Protein AF-A0A5E7QGA2-F1 (afdb_monomer)

Organism: Pseudomonas fluorescens (NCBI:txid294)

Foldseek 3Di:
DDDPDDDDDDDDDPDQDDLVLQDAPVCVVVLVVLLVCLQCLLVDDDCADPPPRHSQKDWDPDDDPPADGTWIAHPPVRDIDGSCVVALCPPQPPSNCLSSLSSCVSLQPQLVVSQVRSPHHSVSSVSSVVRSLVCCVVPPVVCSVVSVCLLLPVDLDTHPVLVVLLVVLLVVLVCQQPPAFDQDPPPRDSQKGFDDDPASGTKIAHPDPVGRDIGGPCPPALCPPPPDSVCLSVLLVCLLQLHALLVSCQRRLADSVSSNSSSVSSLRRSVVVVSPSSNSSSVNSNSSVVVVVVVCVVVVNPPPDRDHRPDDPPPSCDDD

Sequence (320 aa):
MMPTRSIPPLSGQDELPDYYVCLPVNLRPVADMFIRHLHELPYQQYRCCPHCDSSNVYFSKGVQPGFRLPTYRCSSCRKGYNSLTGTPFARLEHMHLWSTFAVYLLAGWPGPTAAPLIGISCNAFYRWVRAAREVMAQEFPELHQWWSARQDRQNLQPAEQIENQRQAVIGWLKNMLTIQTATCPNCGSTNTRLVEKSRPRPTFQCWRRQCPSTFSLLAGTALAHLGHPELWVEFLQGVLDGLGGYDLKRRSGLCLRTSIQWRRRFLSLIKEQGYVELLQWIKWIRSRRHKEAGQLSREGLLLDMAKRSVYPSSSWTAEL

pLDDT: mean 82.53, std 17.44, range [25.53, 97.5]

Nearest PDB structures (foldseek):
  8qv2-assembly1_E  TM=1.306E-01  e=4.091E+00  Saccharomyces cerevisiae
  7rqv-assembly1_A  TM=1.805E-01  e=7.929E+00  Rattus norvegicus

Solvent-accessible surface area (backbone atoms only — not comparable to full-atom values): 18893 Å² total; per-residue (Å²): 138,81,81,86,73,73,81,77,85,81,84,88,72,78,84,75,66,73,32,59,70,71,43,41,78,86,46,46,66,57,50,51,50,50,30,48,47,44,56,44,41,73,70,51,81,78,74,47,34,98,86,75,66,44,61,57,61,47,76,56,88,83,68,59,90,91,82,56,73,72,38,36,31,26,73,85,80,65,52,71,44,43,54,38,63,95,43,68,59,50,93,59,77,68,62,92,46,42,29,62,48,41,40,41,55,64,41,39,51,49,44,87,65,43,16,66,76,76,71,48,52,49,68,55,44,56,50,49,52,52,23,50,50,52,48,26,54,74,79,33,48,70,60,29,54,61,47,48,36,42,59,67,61,77,41,84,77,67,31,69,78,38,42,53,48,51,50,48,55,53,49,50,51,52,44,64,58,64,58,74,76,56,65,34,91,89,76,68,39,67,58,43,43,62,60,75,86,86,55,76,60,56,36,36,33,30,69,46,91,94,43,78,49,73,48,42,90,48,60,93,44,56,65,49,92,62,74,68,55,88,50,45,64,66,51,47,51,40,45,66,67,23,51,48,36,69,54,46,14,55,75,68,37,42,40,55,69,56,27,42,50,50,51,52,28,56,52,47,38,42,55,74,72,63,40,58,53,42,54,50,43,24,55,36,49,30,60,37,44,59,56,52,56,54,47,37,56,71,73,68,45,74,78,72,79,66,69,76,45,78,56,77,86,81,78,83,78,82,78,136

Secondary structure (DSSP, 8-state):
-----PPPPPPSSS----SSTTS-GGGHHHHHHHHHHHHHGGG---SS-TTT--S-EEEPS-PPTTTS---EEETTT--EE-TTTTSTTTT-S-GGGHHHHHHHHHTT--HHHHHHHHT--HHHHHHHHHHHHHHHHHH-HHHHHHHHHHHTTS-----HHHHHHHHHHHHHHHHHHH------TTT--S-EEEPPTTSSS--EEE--TT---EE-TTTTSTTTT-S-GGGHHHHHHHHHTT--HHHHHHHH---HHHHHHHHHHHHHHHHHTT-HHHHHHHHHHHHTHHHHHHHHHHTT------PPPSS-GGGS----

Radius of gyration: 27.42 Å; Cα contacts (8 Å, |Δi|>4): 368; chains: 1; bounding box: 62×41×82 Å

Structure (mmCIF, N/CA/C/O backbone):
data_AF-A0A5E7QGA2-F1
#
_entry.id   AF-A0A5E7QGA2-F1
#
loop_
_atom_site.group_PDB
_atom_site.id
_atom_site.type_symbol
_atom_site.label_atom_id
_atom_site.label_alt_id
_atom_site.label_comp_id
_atom_site.label_asym_id
_atom_site.label_entity_id
_atom_site.label_seq_id
_atom_site.pdbx_PDB_ins_code
_atom_site.Cartn_x
_atom_site.Cartn_y
_atom_site.Cartn_z
_atom_site.occupancy
_atom_site.B_iso_or_equiv
_atom_site.auth_seq_id
_atom_site.auth_comp_id
_atom_site.auth_asym_id
_atom_site.auth_atom_id
_atom_site.pdbx_PDB_model_num
ATOM 1 N N . MET A 1 1 ? -10.231 -7.734 -34.968 1.00 31.33 1 MET A N 1
ATOM 2 C CA . MET A 1 1 ? -10.170 -8.250 -33.585 1.00 31.33 1 MET A CA 1
ATOM 3 C C . MET A 1 1 ? -8.879 -9.039 -33.442 1.00 31.33 1 MET A C 1
ATOM 5 O O . MET A 1 1 ? -8.789 -10.134 -33.977 1.00 31.33 1 MET A O 1
ATOM 9 N N . MET A 1 2 ? -7.843 -8.439 -32.854 1.00 25.53 2 MET A N 1
ATOM 10 C CA . MET A 1 2 ? -6.582 -9.140 -32.585 1.00 25.53 2 MET A CA 1
ATOM 11 C C . MET A 1 2 ? -6.749 -9.953 -31.294 1.00 25.53 2 MET A C 1
ATOM 13 O O . MET A 1 2 ? -7.291 -9.410 -30.330 1.00 25.53 2 MET A O 1
ATOM 17 N N . PRO A 1 3 ? -6.339 -11.230 -31.255 1.00 29.45 3 PRO A N 1
ATOM 18 C CA . PRO A 1 3 ? -6.512 -12.057 -30.072 1.00 29.45 3 PRO A CA 1
ATOM 19 C C . PRO A 1 3 ? -5.636 -11.528 -28.933 1.00 29.45 3 PRO A C 1
ATOM 21 O O . PRO A 1 3 ? -4.434 -11.317 -29.100 1.00 29.45 3 PRO A O 1
ATOM 24 N N . THR A 1 4 ? -6.244 -11.339 -27.763 1.00 31.80 4 THR A N 1
ATOM 25 C CA . THR A 1 4 ? -5.563 -11.139 -26.482 1.00 31.80 4 THR A CA 1
ATOM 26 C C . THR A 1 4 ? -4.705 -12.365 -26.188 1.00 31.80 4 THR A C 1
ATOM 28 O O . THR A 1 4 ? -5.178 -13.349 -25.624 1.00 31.80 4 THR A O 1
ATOM 31 N N . ARG A 1 5 ? -3.439 -12.338 -26.614 1.00 33.38 5 ARG A N 1
ATOM 32 C CA . ARG A 1 5 ? -2.449 -13.324 -26.183 1.00 33.38 5 ARG A CA 1
ATOM 33 C C . ARG A 1 5 ? -2.085 -13.028 -24.733 1.00 33.38 5 ARG A C 1
ATOM 35 O O . ARG A 1 5 ? -1.489 -11.994 -24.429 1.00 33.38 5 ARG A O 1
ATOM 42 N N . SER A 1 6 ? -2.492 -13.942 -23.861 1.00 35.97 6 SER A N 1
ATOM 43 C CA . SER A 1 6 ? -2.083 -14.032 -22.465 1.00 35.97 6 SER A CA 1
ATOM 44 C C . SER A 1 6 ? -0.561 -13.921 -22.364 1.00 35.97 6 SER A C 1
ATOM 46 O O . SER A 1 6 ? 0.164 -14.524 -23.158 1.00 35.97 6 SER A O 1
ATOM 48 N N . ILE A 1 7 ? -0.091 -13.123 -21.406 1.00 40.12 7 ILE A N 1
ATOM 49 C CA . ILE A 1 7 ? 1.330 -12.988 -21.073 1.00 40.12 7 ILE A CA 1
ATOM 50 C C . ILE A 1 7 ? 1.868 -14.402 -20.767 1.00 40.12 7 ILE A C 1
ATOM 52 O O . ILE A 1 7 ? 1.241 -15.107 -19.974 1.00 40.12 7 ILE A O 1
ATOM 56 N N . PRO A 1 8 ? 2.960 -14.866 -21.406 1.00 36.78 8 PRO A N 1
ATOM 57 C CA . PRO A 1 8 ? 3.487 -16.201 -21.147 1.00 36.78 8 PRO A CA 1
ATOM 58 C C . PRO A 1 8 ? 3.958 -16.315 -19.686 1.00 36.78 8 PRO A C 1
ATOM 60 O O . PRO A 1 8 ? 4.564 -15.369 -19.174 1.00 36.78 8 PRO A O 1
ATOM 63 N N . PRO A 1 9 ? 3.703 -17.449 -19.005 1.00 38.25 9 PRO A N 1
ATOM 64 C CA . PRO A 1 9 ? 4.153 -17.646 -17.635 1.00 38.25 9 PRO A CA 1
ATOM 65 C C . PRO A 1 9 ? 5.681 -17.751 -17.619 1.00 38.25 9 PRO A C 1
ATOM 67 O O . PRO A 1 9 ? 6.268 -18.641 -18.236 1.00 38.25 9 PRO A O 1
ATOM 70 N N . LEU A 1 10 ? 6.326 -16.809 -16.932 1.00 44.09 10 LEU A N 1
ATOM 71 C CA . LEU A 1 10 ? 7.771 -16.800 -16.722 1.00 44.09 10 LEU A CA 1
ATOM 72 C C . LEU A 1 10 ? 8.113 -17.905 -15.714 1.00 44.09 10 LEU A C 1
ATOM 74 O O . LEU A 1 10 ? 7.613 -17.919 -14.592 1.00 44.09 10 LEU A O 1
ATOM 78 N N . SER A 1 11 ? 8.912 -18.876 -16.144 1.00 37.19 11 SER A N 1
ATOM 79 C CA . SER A 1 11 ? 9.219 -20.090 -15.390 1.00 37.19 11 SER A CA 1
ATOM 80 C C . SER A 1 11 ? 10.153 -19.831 -14.204 1.00 37.19 11 SER A C 1
ATOM 82 O O . SER A 1 11 ? 11.274 -19.367 -14.404 1.00 37.19 11 SER A O 1
ATOM 84 N N . GLY A 1 12 ? 9.722 -20.257 -13.012 1.00 40.75 12 GLY A N 1
ATOM 85 C CA . GLY A 1 12 ? 10.585 -20.539 -11.861 1.00 40.75 12 GLY A CA 1
ATOM 86 C C . GLY A 1 12 ? 10.860 -19.353 -10.939 1.00 40.75 12 GLY A C 1
ATOM 87 O O . GLY A 1 12 ? 11.935 -18.775 -11.011 1.00 40.75 12 GLY A O 1
ATOM 88 N N . GLN A 1 13 ? 9.905 -19.040 -10.062 1.00 41.25 13 GLN A N 1
ATOM 89 C CA . GLN A 1 13 ? 10.036 -18.357 -8.764 1.00 41.25 13 GLN A CA 1
ATOM 90 C C . GLN A 1 13 ? 8.627 -18.308 -8.147 1.00 41.25 13 GLN A C 1
ATOM 92 O O . GLN A 1 13 ? 7.649 -18.298 -8.893 1.00 41.25 13 GLN A O 1
ATOM 97 N N . ASP A 1 14 ? 8.524 -18.351 -6.817 1.00 50.50 14 ASP A N 1
ATOM 98 C CA . ASP A 1 14 ? 7.276 -18.214 -6.050 1.00 50.50 14 ASP A CA 1
ATOM 99 C C . ASP A 1 14 ? 6.322 -17.175 -6.669 1.00 50.50 14 ASP A C 1
ATOM 101 O O . ASP A 1 14 ? 6.800 -16.146 -7.149 1.00 50.50 14 ASP A O 1
ATOM 105 N N . GLU A 1 15 ? 5.006 -17.451 -6.664 1.00 73.00 15 GLU A N 1
ATOM 106 C CA . GLU A 1 15 ? 3.931 -16.591 -7.201 1.00 73.00 15 GLU A CA 1
ATOM 107 C C . GLU A 1 15 ? 4.329 -15.107 -7.207 1.00 73.00 15 GLU A C 1
ATOM 109 O O . GLU A 1 15 ? 4.478 -14.478 -6.153 1.00 73.00 15 GLU A O 1
ATOM 114 N N . LEU A 1 16 ? 4.557 -14.561 -8.409 1.00 82.81 16 LEU A N 1
ATOM 115 C CA . LEU A 1 16 ? 4.882 -13.148 -8.579 1.00 82.81 16 LEU A CA 1
ATOM 116 C C . LEU A 1 16 ? 3.868 -12.295 -7.807 1.00 82.81 16 LEU A C 1
ATOM 118 O O . LEU A 1 16 ? 2.686 -12.643 -7.755 1.00 82.81 16 LEU A O 1
ATOM 122 N N . PRO A 1 17 ? 4.295 -11.169 -7.212 1.00 87.38 17 PRO A N 1
ATOM 123 C CA . PRO A 1 17 ? 3.380 -10.383 -6.413 1.00 87.38 17 PRO A CA 1
ATOM 124 C C . PRO A 1 17 ? 2.235 -9.858 -7.276 1.00 87.38 17 PRO A C 1
ATOM 126 O O . PRO A 1 17 ? 2.462 -9.282 -8.342 1.00 87.38 17 PRO A O 1
ATOM 129 N N . ASP A 1 18 ? 1.012 -10.001 -6.771 1.00 88.44 18 ASP A N 1
ATOM 130 C CA . ASP A 1 18 ? -0.161 -9.425 -7.412 1.00 88.44 18 ASP A CA 1
ATOM 131 C C . ASP A 1 18 ? -0.097 -7.890 -7.335 1.00 88.44 18 ASP A C 1
ATOM 133 O O . ASP A 1 18 ? -0.287 -7.270 -6.283 1.00 88.44 18 ASP A O 1
ATOM 137 N N . TYR A 1 19 ? 0.214 -7.266 -8.470 1.00 87.50 19 TYR A N 1
ATOM 138 C CA . TYR A 1 19 ? 0.305 -5.817 -8.597 1.00 87.50 19 TYR A CA 1
ATOM 139 C C . TYR A 1 19 ? -1.060 -5.151 -8.824 1.00 87.50 19 TYR A C 1
ATOM 141 O O . TYR A 1 19 ? -1.158 -3.931 -8.675 1.00 87.50 19 TYR A O 1
ATOM 149 N N . TYR A 1 20 ? -2.125 -5.907 -9.118 1.00 89.00 20 TYR A N 1
ATOM 150 C CA . TYR A 1 20 ? -3.471 -5.355 -9.294 1.00 89.00 20 TYR A CA 1
ATOM 151 C C . TYR A 1 20 ? -4.110 -4.899 -7.990 1.00 89.00 20 TYR A C 1
ATOM 153 O O . TYR A 1 20 ? -4.951 -3.996 -8.024 1.00 89.00 20 TYR A O 1
ATOM 161 N N . VAL A 1 21 ? -3.706 -5.476 -6.855 1.00 84.94 21 VAL A N 1
ATOM 162 C CA . VAL A 1 21 ? -4.309 -5.168 -5.550 1.00 84.94 21 VAL A CA 1
ATOM 163 C C . VAL A 1 21 ? -4.218 -3.679 -5.229 1.00 84.94 21 VAL A C 1
ATOM 165 O O . VAL A 1 21 ? -5.184 -3.074 -4.777 1.00 84.94 21 VAL A O 1
ATOM 168 N N . CYS A 1 22 ? -3.067 -3.058 -5.497 1.00 81.50 22 CYS A N 1
ATOM 169 C CA . CYS A 1 22 ? -2.843 -1.644 -5.191 1.00 81.50 22 CYS A CA 1
ATOM 170 C C . CYS A 1 22 ? -3.274 -0.695 -6.321 1.00 81.50 22 CYS A C 1
ATOM 172 O O . CYS A 1 22 ? -3.302 0.517 -6.103 1.00 81.50 22 CYS A O 1
ATOM 174 N N . LEU A 1 23 ? -3.589 -1.216 -7.512 1.00 87.56 23 LEU A N 1
ATOM 175 C CA . LEU A 1 23 ? -3.913 -0.417 -8.691 1.00 87.56 23 LEU A CA 1
ATOM 176 C C . LEU A 1 23 ? -5.429 -0.200 -8.839 1.00 87.56 23 LEU A C 1
ATOM 178 O O . LEU A 1 23 ? -6.208 -1.152 -8.717 1.00 87.56 23 LEU A O 1
ATOM 182 N N . PRO A 1 24 ? -5.862 1.029 -9.180 1.00 88.19 24 PRO A N 1
ATOM 183 C CA . PRO A 1 24 ? -7.216 1.289 -9.644 1.00 88.19 24 PRO A CA 1
ATOM 184 C C . PRO A 1 24 ? -7.569 0.412 -10.839 1.00 88.19 24 PRO A C 1
ATOM 186 O O . PRO A 1 24 ? -6.730 0.182 -11.712 1.00 88.19 24 PRO A O 1
ATOM 189 N N . VAL A 1 25 ? -8.826 -0.029 -10.905 1.00 88.19 25 VAL A N 1
ATOM 190 C CA . VAL A 1 25 ? -9.317 -0.933 -11.955 1.00 88.19 25 VAL A CA 1
ATOM 191 C C . VAL A 1 25 ? -9.054 -0.370 -13.355 1.00 88.19 25 VAL A C 1
ATOM 193 O O . VAL A 1 25 ? -8.600 -1.105 -14.228 1.00 88.19 25 VAL A O 1
ATOM 196 N N . ASN A 1 26 ? -9.234 0.939 -13.551 1.00 90.38 26 ASN A N 1
ATOM 197 C CA . ASN A 1 26 ? -9.000 1.609 -14.833 1.00 90.38 26 ASN A CA 1
ATOM 198 C C . ASN A 1 26 ? -7.521 1.638 -15.263 1.00 90.38 26 ASN A C 1
ATOM 200 O O . ASN A 1 26 ? -7.243 1.745 -16.452 1.00 90.38 26 ASN A O 1
ATOM 204 N N . LEU A 1 27 ? -6.572 1.518 -14.328 1.00 92.75 27 LEU A N 1
ATOM 205 C CA . LEU A 1 27 ? -5.135 1.533 -14.628 1.00 92.75 27 LEU A CA 1
ATOM 206 C C . LEU A 1 27 ? -4.540 0.135 -14.825 1.00 92.75 27 LEU A C 1
ATOM 208 O O . LEU A 1 27 ? -3.402 0.029 -15.280 1.00 92.75 27 LEU A O 1
ATOM 212 N N . ARG A 1 28 ? -5.281 -0.938 -14.517 1.00 93.69 28 ARG A N 1
ATOM 213 C CA . ARG A 1 28 ? -4.795 -2.319 -14.681 1.00 93.69 28 ARG A CA 1
ATOM 214 C C . ARG A 1 28 ? -4.397 -2.634 -16.132 1.00 93.69 28 ARG A C 1
ATOM 216 O O . ARG A 1 28 ? -3.271 -3.085 -16.321 1.00 93.69 28 ARG A O 1
ATOM 223 N N . PRO A 1 29 ? -5.203 -2.299 -17.164 1.00 95.31 29 PRO A N 1
ATOM 224 C CA . PRO A 1 29 ? -4.806 -2.551 -18.551 1.00 95.31 29 PRO A CA 1
ATOM 225 C C . PRO A 1 29 ? -3.568 -1.746 -18.971 1.00 95.31 29 PRO A C 1
ATOM 227 O O . PRO A 1 29 ? -2.710 -2.253 -19.690 1.00 95.31 29 PRO A O 1
ATOM 230 N N . VAL A 1 30 ? -3.443 -0.502 -18.493 1.00 96.12 30 VAL A N 1
ATOM 231 C CA . VAL A 1 30 ? -2.284 0.363 -18.773 1.00 96.12 30 VAL A CA 1
ATOM 232 C C . VAL A 1 30 ? -1.016 -0.206 -18.128 1.00 96.12 30 VAL A C 1
ATOM 234 O O . VAL A 1 30 ? 0.046 -0.221 -18.746 1.00 96.12 30 VAL A O 1
ATOM 237 N N . ALA A 1 31 ? -1.126 -0.733 -16.907 1.00 95.88 31 ALA A N 1
ATOM 238 C CA . ALA A 1 31 ? -0.037 -1.424 -16.225 1.00 95.88 31 ALA A CA 1
ATOM 239 C C . ALA A 1 31 ? 0.416 -2.687 -16.981 1.00 95.88 31 ALA A C 1
ATOM 241 O O . ALA A 1 31 ? 1.619 -2.909 -17.132 1.00 95.88 31 ALA A O 1
ATOM 242 N N . ASP A 1 32 ? -0.521 -3.465 -17.527 1.00 95.94 32 ASP A N 1
ATOM 243 C CA . ASP A 1 32 ? -0.202 -4.639 -18.349 1.00 95.94 32 ASP A CA 1
ATOM 244 C C . ASP A 1 32 ? 0.509 -4.248 -19.646 1.00 95.94 32 ASP A C 1
ATOM 246 O O . ASP A 1 32 ? 1.474 -4.896 -20.057 1.00 95.94 32 ASP A O 1
ATOM 250 N N . MET A 1 33 ? 0.061 -3.161 -20.283 1.00 96.69 33 MET A N 1
ATOM 251 C CA . MET A 1 33 ? 0.728 -2.601 -21.457 1.00 96.69 33 MET A CA 1
ATOM 252 C C . MET A 1 33 ? 2.146 -2.138 -21.132 1.00 96.69 33 MET A C 1
ATOM 254 O O . MET A 1 33 ? 3.048 -2.391 -21.923 1.00 96.69 33 MET A O 1
ATOM 258 N N . PHE A 1 34 ? 2.369 -1.527 -19.968 1.00 97.50 34 PHE A N 1
ATOM 259 C CA . PHE A 1 34 ? 3.703 -1.136 -19.520 1.00 97.50 34 PHE A CA 1
ATOM 260 C C . PHE A 1 34 ? 4.624 -2.348 -19.298 1.00 97.50 34 PHE A C 1
ATOM 262 O O . PHE A 1 34 ? 5.760 -2.357 -19.779 1.00 97.50 34 PHE A O 1
ATOM 269 N N . ILE A 1 35 ? 4.140 -3.406 -18.635 1.00 96.50 35 ILE A N 1
ATOM 270 C CA . ILE A 1 35 ? 4.908 -4.651 -18.453 1.00 96.50 35 ILE A CA 1
ATOM 271 C C . ILE A 1 35 ? 5.247 -5.277 -19.812 1.00 96.50 35 ILE A C 1
ATOM 273 O O . ILE A 1 35 ? 6.394 -5.668 -20.048 1.00 96.50 35 ILE A O 1
ATOM 277 N N . ARG A 1 36 ? 4.270 -5.336 -20.727 1.00 96.19 36 ARG A N 1
ATOM 278 C CA . ARG A 1 36 ? 4.469 -5.838 -22.093 1.00 96.19 36 ARG A CA 1
ATOM 279 C C . ARG A 1 36 ? 5.467 -4.981 -22.869 1.00 96.19 36 ARG A C 1
ATOM 281 O O . ARG A 1 36 ? 6.351 -5.531 -23.515 1.00 96.19 36 ARG A O 1
ATOM 288 N N . HIS A 1 37 ? 5.381 -3.660 -22.758 1.00 95.25 37 HIS A N 1
ATOM 289 C CA . HIS A 1 37 ? 6.310 -2.739 -23.403 1.00 95.25 37 HIS A CA 1
ATOM 290 C C . HIS A 1 37 ? 7.752 -3.017 -22.967 1.00 95.25 37 HIS A C 1
ATOM 292 O O . HIS A 1 37 ? 8.627 -3.149 -23.815 1.00 95.25 37 HIS A O 1
ATOM 298 N N . LEU A 1 38 ? 8.007 -3.202 -21.667 1.00 95.00 38 LEU A N 1
ATOM 299 C CA . LEU A 1 38 ? 9.349 -3.542 -21.180 1.00 95.00 38 LEU A CA 1
ATOM 300 C C . LEU A 1 38 ? 9.824 -4.936 -21.610 1.00 95.00 38 LEU A C 1
ATOM 302 O O . LEU A 1 38 ? 11.024 -5.130 -21.795 1.00 95.00 38 LEU A O 1
ATOM 306 N N . HIS A 1 39 ? 8.908 -5.888 -21.799 1.00 93.00 39 HIS A N 1
ATOM 307 C CA . HIS A 1 39 ? 9.231 -7.188 -22.385 1.00 93.00 39 HIS A CA 1
ATOM 308 C C . HIS A 1 39 ? 9.622 -7.072 -23.867 1.00 93.00 39 HIS A C 1
ATOM 310 O O . HIS A 1 39 ? 10.540 -7.750 -24.318 1.00 93.00 39 HIS A O 1
ATOM 316 N N . GLU A 1 40 ? 8.924 -6.236 -24.635 1.00 91.75 40 GLU A N 1
ATOM 317 C CA . GLU A 1 40 ? 9.098 -6.105 -26.087 1.00 91.75 40 GLU A CA 1
ATOM 318 C C . GLU A 1 40 ? 10.237 -5.160 -26.480 1.00 91.75 40 GLU A C 1
ATOM 320 O O . GLU A 1 40 ? 10.839 -5.353 -27.536 1.00 91.75 40 GLU A O 1
ATOM 325 N N . LEU A 1 41 ? 10.571 -4.183 -25.630 1.00 89.62 41 LEU A N 1
ATOM 326 C CA . LEU A 1 41 ? 11.588 -3.158 -25.882 1.00 89.62 41 LEU A CA 1
ATOM 327 C C . LEU A 1 41 ? 12.928 -3.733 -26.391 1.00 89.62 41 LEU A C 1
ATOM 329 O O . LEU A 1 41 ? 13.418 -3.250 -27.409 1.00 89.62 41 LEU A O 1
ATOM 333 N N . PRO A 1 42 ? 13.507 -4.799 -25.797 1.00 86.94 42 PRO A N 1
ATOM 334 C CA . PRO A 1 42 ? 14.703 -5.467 -26.322 1.00 86.94 42 PRO A CA 1
ATOM 335 C C . PRO A 1 42 ? 14.599 -5.935 -27.776 1.00 86.94 42 PRO A C 1
ATOM 337 O O . PRO A 1 42 ? 15.593 -5.934 -28.502 1.00 86.94 42 PRO A O 1
ATOM 340 N N . TYR A 1 43 ? 13.409 -6.357 -28.194 1.00 84.25 43 TYR A N 1
ATOM 341 C CA . TYR A 1 43 ? 13.171 -7.113 -29.422 1.00 84.25 43 TYR A CA 1
ATOM 342 C C . TYR A 1 43 ? 12.569 -6.264 -30.543 1.00 84.25 43 TYR A C 1
ATOM 344 O O . TYR A 1 43 ? 12.286 -6.786 -31.623 1.00 84.25 43 TYR A O 1
ATOM 352 N N . GLN A 1 44 ? 12.391 -4.960 -30.316 1.00 83.19 44 GLN A N 1
ATOM 353 C CA . GLN A 1 44 ? 11.899 -4.046 -31.338 1.00 83.19 44 GLN A CA 1
ATOM 354 C C . GLN A 1 44 ? 12.837 -4.011 -32.551 1.00 83.19 44 GLN A C 1
ATOM 356 O O . GLN A 1 44 ? 14.062 -3.900 -32.439 1.00 83.19 44 GLN A O 1
ATOM 361 N N . GLN A 1 45 ? 12.237 -4.110 -33.735 1.00 78.69 45 GLN A N 1
ATOM 362 C CA . GLN A 1 45 ? 12.932 -4.023 -35.012 1.00 78.69 45 GLN A CA 1
ATOM 363 C C . GLN A 1 45 ? 12.662 -2.664 -35.646 1.00 78.69 45 GLN A C 1
ATOM 365 O O . GLN A 1 45 ? 11.515 -2.220 -35.709 1.00 78.69 45 GLN A O 1
ATOM 370 N N . TYR A 1 46 ? 13.708 -2.028 -36.166 1.00 73.25 46 TYR A N 1
ATOM 371 C CA . TYR A 1 46 ? 13.583 -0.754 -36.863 1.00 73.25 46 TYR A CA 1
ATOM 372 C C . TYR A 1 46 ? 13.641 -0.948 -38.371 1.00 73.25 46 TYR A C 1
ATOM 374 O O . TYR A 1 46 ? 14.534 -1.616 -38.890 1.00 73.25 46 TYR A O 1
ATOM 382 N N . ARG A 1 47 ? 12.694 -0.318 -39.072 1.00 78.62 47 ARG A N 1
ATOM 383 C CA . ARG A 1 47 ? 12.685 -0.236 -40.541 1.00 78.62 47 ARG A CA 1
ATOM 384 C C . ARG A 1 47 ? 13.391 1.016 -41.070 1.00 78.62 47 ARG A C 1
ATOM 386 O O . ARG A 1 47 ? 13.835 1.015 -42.212 1.00 78.62 47 ARG A O 1
ATOM 393 N N . CYS A 1 48 ? 13.525 2.048 -40.235 1.00 84.50 48 CYS A N 1
ATOM 394 C CA . CYS A 1 48 ? 14.159 3.324 -40.567 1.00 84.50 48 CYS A CA 1
ATOM 395 C C . CYS A 1 48 ? 15.146 3.735 -39.468 1.00 84.50 48 CYS A C 1
ATOM 397 O O . CYS A 1 48 ? 15.017 3.331 -38.313 1.00 84.50 48 CYS A O 1
ATOM 399 N N . CYS A 1 49 ? 16.143 4.543 -39.824 1.00 85.44 49 CYS A N 1
ATOM 400 C CA . CYS A 1 49 ? 17.132 5.044 -38.877 1.00 85.44 49 CYS A CA 1
ATOM 401 C C . CYS A 1 49 ? 16.537 6.108 -37.933 1.00 85.44 49 CYS A C 1
ATOM 403 O O . CYS A 1 49 ? 16.143 7.160 -38.426 1.00 85.44 49 CYS A O 1
ATOM 405 N N . PRO A 1 50 ? 16.627 5.956 -36.595 1.00 85.00 50 PRO A N 1
ATOM 406 C CA . PRO A 1 50 ? 16.079 6.921 -35.630 1.00 85.00 50 PRO A CA 1
ATOM 407 C C . PRO A 1 50 ? 16.833 8.265 -35.582 1.00 85.00 50 PRO A C 1
ATOM 409 O O . PRO A 1 50 ? 16.508 9.135 -34.783 1.00 85.00 50 PRO A O 1
ATOM 412 N N . HIS A 1 51 ? 17.889 8.436 -36.383 1.00 86.12 51 HIS A N 1
ATOM 413 C CA . HIS A 1 51 ? 18.688 9.665 -36.427 1.00 86.12 51 HIS A CA 1
ATOM 414 C C . HIS A 1 51 ? 18.487 10.499 -37.695 1.00 86.12 51 HIS A C 1
ATOM 416 O O . HIS A 1 51 ? 18.946 11.637 -37.726 1.00 86.12 51 HIS A O 1
ATOM 422 N N . CYS A 1 52 ? 17.945 9.918 -38.769 1.00 89.00 52 CYS A N 1
ATOM 423 C CA . CYS A 1 52 ? 17.840 10.592 -40.071 1.00 89.00 52 CYS A CA 1
ATOM 424 C C 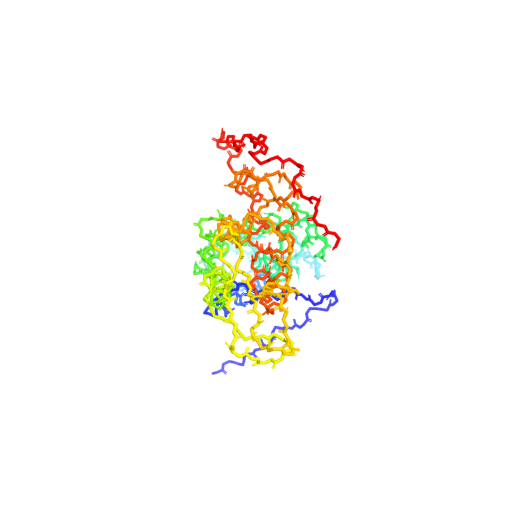. CYS A 1 52 ? 16.698 10.065 -40.953 1.00 89.00 52 CYS A C 1
ATOM 426 O O . CYS A 1 52 ? 16.688 10.358 -42.144 1.00 89.00 52 CYS A O 1
ATOM 428 N N . ASP A 1 53 ? 15.829 9.208 -40.411 1.00 86.81 53 ASP A N 1
ATOM 429 C CA . ASP A 1 53 ? 14.659 8.589 -41.053 1.00 86.81 53 ASP A CA 1
ATOM 430 C C . ASP A 1 53 ? 14.906 7.803 -42.353 1.00 86.81 53 ASP A C 1
ATOM 432 O O . ASP A 1 53 ? 13.982 7.257 -42.948 1.00 86.81 53 ASP A O 1
ATOM 436 N N . SER A 1 54 ? 16.167 7.646 -42.763 1.00 88.00 54 SER A N 1
ATOM 437 C CA . SER A 1 54 ? 16.555 6.829 -43.912 1.00 88.00 54 SER A CA 1
ATOM 438 C C . SER A 1 54 ? 16.197 5.355 -43.705 1.00 88.00 54 SER A C 1
ATOM 440 O O . SER A 1 54 ? 16.506 4.769 -42.663 1.00 88.00 54 SER A O 1
ATOM 442 N N . SER A 1 55 ? 15.613 4.740 -44.734 1.00 88.50 55 SER A N 1
ATOM 443 C CA . SER A 1 55 ? 15.331 3.302 -44.816 1.00 88.50 55 SER A CA 1
ATOM 444 C C . SER A 1 55 ? 16.572 2.456 -45.141 1.00 88.50 55 SER A C 1
ATOM 446 O O . SER A 1 55 ? 16.523 1.230 -45.068 1.00 88.50 55 SER A O 1
ATOM 448 N N . ASN A 1 56 ? 17.713 3.087 -45.453 1.00 86.62 56 ASN A N 1
ATOM 449 C CA . ASN A 1 56 ? 18.962 2.402 -45.794 1.00 86.62 56 ASN A CA 1
ATOM 450 C C . ASN A 1 56 ? 19.712 1.937 -44.534 1.00 86.62 56 ASN A C 1
ATOM 452 O O . ASN A 1 56 ? 20.730 2.515 -44.134 1.00 86.62 56 ASN A O 1
ATOM 456 N N . VAL A 1 57 ? 19.185 0.890 -43.900 1.00 85.06 57 VAL A N 1
ATOM 457 C CA . VAL A 1 57 ? 19.680 0.301 -42.650 1.00 85.06 57 VAL A CA 1
ATOM 458 C C . VAL A 1 57 ? 20.156 -1.132 -42.892 1.00 85.06 57 VAL A C 1
ATOM 460 O O . VAL A 1 57 ? 19.488 -1.905 -43.571 1.00 85.06 57 VAL A O 1
ATOM 463 N N . TYR A 1 58 ? 21.291 -1.515 -42.302 1.00 85.00 58 TYR A N 1
ATOM 464 C CA . TYR A 1 58 ? 21.797 -2.891 -42.331 1.00 85.00 58 TYR A CA 1
ATOM 465 C C . TYR A 1 58 ? 22.242 -3.372 -40.944 1.00 85.00 58 TYR A C 1
ATOM 467 O O . TYR A 1 58 ? 22.556 -2.574 -40.058 1.00 85.00 58 TYR A O 1
ATOM 475 N N . PHE A 1 59 ? 22.290 -4.692 -40.754 1.00 83.00 59 PHE A N 1
ATOM 476 C CA . PHE A 1 59 ? 22.803 -5.309 -39.529 1.00 83.00 59 PHE A CA 1
ATOM 477 C C . PHE A 1 59 ? 24.331 -5.226 -39.470 1.00 83.00 59 PHE A C 1
ATOM 479 O O . PHE A 1 59 ? 25.029 -5.636 -40.399 1.00 83.00 59 PHE A O 1
ATOM 486 N N . SER A 1 60 ? 24.869 -4.737 -38.354 1.00 73.69 60 SER A N 1
ATOM 487 C CA . SER A 1 60 ? 26.309 -4.759 -38.101 1.00 73.69 60 SER A CA 1
ATOM 488 C C . SER A 1 60 ? 26.746 -6.182 -37.732 1.00 73.69 60 SER A C 1
ATOM 490 O O . SER A 1 60 ? 26.212 -6.772 -36.794 1.00 73.69 60 SER A O 1
ATOM 492 N N . LYS A 1 61 ? 27.722 -6.745 -38.458 1.00 59.66 61 LYS A N 1
ATOM 493 C CA . LYS A 1 61 ? 28.269 -8.091 -38.195 1.00 59.66 61 LYS A CA 1
ATOM 494 C C . LYS A 1 61 ? 28.903 -8.148 -36.794 1.00 59.66 61 LYS A C 1
ATOM 496 O O . LYS A 1 61 ? 29.667 -7.250 -36.451 1.00 59.66 61 LYS A O 1
ATOM 501 N N . GLY A 1 62 ? 28.618 -9.199 -36.014 1.00 55.31 62 GLY A N 1
ATOM 502 C CA . GLY A 1 62 ? 29.330 -9.486 -34.753 1.00 55.31 62 GLY A CA 1
ATOM 503 C C . GLY A 1 62 ? 28.488 -9.828 -33.517 1.00 55.31 62 GLY A C 1
ATOM 504 O O . GLY A 1 62 ? 28.997 -9.719 -32.405 1.00 55.31 62 GLY A O 1
ATOM 505 N N . VAL A 1 63 ? 27.221 -10.224 -33.658 1.00 53.28 63 VAL A N 1
ATOM 506 C CA . VAL A 1 63 ? 26.393 -10.591 -32.497 1.00 53.28 63 VAL A CA 1
ATOM 507 C C . VAL A 1 63 ? 26.432 -12.106 -32.288 1.00 53.28 63 VAL A C 1
ATOM 509 O O . VAL A 1 63 ? 25.966 -12.856 -33.141 1.00 53.28 63 VAL A O 1
ATOM 512 N N . GLN A 1 64 ? 26.974 -12.558 -31.152 1.00 47.91 64 GLN A N 1
ATOM 513 C CA . GLN A 1 64 ? 26.706 -13.913 -30.666 1.00 47.91 64 GLN A CA 1
ATOM 514 C C . GLN A 1 64 ? 25.216 -14.011 -30.287 1.00 47.91 64 GLN A C 1
ATOM 516 O O . GLN A 1 64 ? 24.740 -13.140 -29.546 1.00 47.91 64 GLN A O 1
ATOM 521 N N . PRO A 1 65 ? 24.472 -15.027 -30.763 1.00 46.31 65 PRO A N 1
ATOM 522 C CA . PRO A 1 65 ? 23.071 -15.212 -30.398 1.00 46.31 65 PRO A CA 1
ATOM 523 C C . PRO A 1 65 ? 22.903 -15.266 -28.871 1.00 46.31 65 PRO A C 1
ATOM 525 O O . PRO A 1 65 ? 23.564 -16.054 -28.203 1.00 46.31 65 PRO A O 1
ATOM 528 N N . GLY A 1 66 ? 22.032 -14.417 -28.317 1.00 52.28 66 GLY A N 1
ATOM 529 C CA . GLY A 1 66 ? 21.560 -14.520 -26.928 1.00 52.28 66 GLY A CA 1
ATOM 530 C C . GLY A 1 66 ? 22.176 -13.568 -25.893 1.00 52.28 66 GLY A C 1
ATOM 531 O O . GLY A 1 66 ? 21.554 -13.367 -24.855 1.00 52.28 66 GLY A O 1
ATOM 532 N N . PHE A 1 67 ? 23.326 -12.928 -26.157 1.00 52.31 67 PHE A N 1
ATOM 533 C CA . PHE A 1 67 ? 24.009 -12.093 -25.142 1.00 52.31 67 PHE A CA 1
ATOM 534 C C . PHE A 1 67 ? 24.073 -10.592 -25.448 1.00 52.31 67 PHE A C 1
ATOM 536 O O . PHE A 1 67 ? 24.285 -9.791 -24.537 1.00 52.31 67 PHE A O 1
ATOM 543 N N . ARG A 1 68 ? 23.895 -10.174 -26.706 1.00 65.75 68 ARG A N 1
ATOM 544 C CA . ARG A 1 68 ? 23.872 -8.753 -27.090 1.00 65.75 68 ARG A CA 1
ATOM 545 C C . ARG A 1 68 ? 22.764 -8.478 -28.095 1.00 65.75 68 ARG A C 1
ATOM 547 O O . ARG A 1 68 ? 22.460 -9.313 -28.939 1.00 65.75 68 ARG A O 1
ATOM 554 N N . LEU A 1 69 ? 22.176 -7.289 -27.999 1.00 75.56 69 LEU A N 1
ATOM 555 C CA . LEU A 1 69 ? 21.140 -6.836 -28.919 1.00 75.56 69 LEU A CA 1
ATOM 556 C C . LEU A 1 69 ? 21.647 -6.746 -30.360 1.00 75.56 69 LEU A C 1
ATOM 558 O O . LEU A 1 69 ? 22.791 -6.321 -30.575 1.00 75.56 69 LEU A O 1
ATOM 562 N N . PRO A 1 70 ? 20.781 -7.030 -31.350 1.00 78.12 70 PRO A N 1
ATOM 563 C CA . PRO A 1 70 ? 21.049 -6.686 -32.735 1.00 78.12 70 PRO A CA 1
ATOM 564 C C . PRO A 1 70 ? 21.418 -5.204 -32.848 1.00 78.12 70 PRO A C 1
ATOM 566 O O . PRO A 1 70 ? 20.692 -4.327 -32.378 1.00 78.12 70 PRO A O 1
ATOM 569 N N . THR A 1 71 ? 22.573 -4.931 -33.452 1.00 82.75 71 THR A N 1
ATOM 570 C CA . THR A 1 71 ? 23.023 -3.564 -33.725 1.00 82.75 71 THR A CA 1
ATOM 571 C C . THR A 1 71 ? 22.832 -3.271 -35.206 1.00 82.75 71 THR A C 1
ATOM 573 O O . THR A 1 71 ? 23.309 -4.009 -36.068 1.00 82.75 71 THR A O 1
ATOM 576 N N . TYR A 1 72 ? 22.141 -2.180 -35.490 1.00 86.00 72 TYR A N 1
ATOM 577 C CA . TYR A 1 72 ? 21.860 -1.649 -36.812 1.00 86.00 72 TYR A CA 1
ATOM 578 C C . TYR A 1 72 ? 22.832 -0.518 -37.131 1.00 86.00 72 TYR A C 1
ATOM 580 O O . TYR A 1 72 ? 23.286 0.201 -36.239 1.00 86.00 72 TYR A O 1
ATOM 588 N N . ARG A 1 73 ? 23.138 -0.321 -38.411 1.00 87.19 73 ARG A N 1
ATOM 589 C CA . ARG A 1 73 ? 23.907 0.828 -38.887 1.00 87.19 73 ARG A CA 1
ATOM 590 C C . ARG A 1 73 ? 23.227 1.436 -40.103 1.00 87.19 73 ARG A C 1
ATOM 592 O O . ARG A 1 73 ? 22.767 0.725 -40.990 1.00 87.19 73 ARG A O 1
ATOM 599 N N . CYS A 1 74 ? 23.135 2.761 -40.115 1.00 90.19 74 CYS A N 1
ATOM 600 C CA . CYS A 1 74 ? 22.555 3.503 -41.229 1.00 90.19 74 CYS A CA 1
ATOM 601 C C . CYS A 1 74 ? 23.630 3.835 -42.266 1.00 90.19 74 CYS A C 1
ATOM 603 O O . CYS A 1 74 ? 24.682 4.365 -41.907 1.00 90.19 74 CYS A O 1
ATOM 605 N N . SER A 1 75 ? 23.367 3.581 -43.547 1.00 88.69 75 SER A N 1
ATOM 606 C CA . SER A 1 75 ? 24.290 3.932 -44.635 1.00 88.69 75 SER A CA 1
ATOM 607 C C . SER A 1 75 ? 24.340 5.439 -44.899 1.00 88.69 75 SER A C 1
ATOM 609 O O . SER A 1 75 ? 25.397 5.957 -45.243 1.00 88.69 75 SER A O 1
ATOM 611 N N . SER A 1 76 ? 23.232 6.158 -44.683 1.00 90.06 76 SER A N 1
ATOM 612 C CA . SER A 1 76 ? 23.143 7.603 -44.939 1.00 90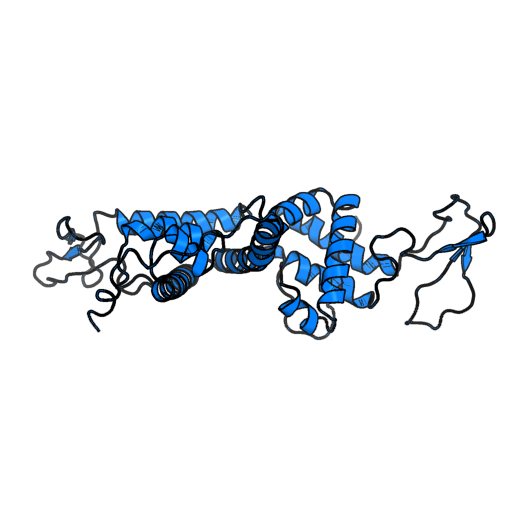.06 76 SER A CA 1
ATOM 613 C C . SER A 1 76 ? 23.893 8.432 -43.890 1.00 90.06 76 SER A C 1
ATOM 615 O O . SER A 1 76 ? 24.730 9.257 -44.239 1.00 90.06 76 SER A O 1
ATOM 617 N N . CYS A 1 77 ? 23.644 8.201 -42.595 1.00 91.25 77 CYS A N 1
ATOM 618 C CA . CYS A 1 77 ? 24.266 8.986 -41.516 1.00 91.25 77 CYS A CA 1
ATOM 619 C C . CYS A 1 77 ? 25.448 8.283 -40.831 1.00 91.25 77 CYS A C 1
ATOM 621 O O . CYS A 1 77 ? 26.081 8.860 -39.948 1.00 91.25 77 CYS A O 1
ATOM 623 N N . ARG A 1 78 ? 25.746 7.031 -41.208 1.00 87.12 78 ARG A N 1
ATOM 624 C CA . ARG A 1 78 ? 26.838 6.186 -40.680 1.00 87.12 78 ARG A CA 1
ATOM 625 C C . ARG A 1 78 ? 26.780 5.867 -39.177 1.00 87.12 78 ARG A C 1
ATOM 627 O O . ARG A 1 78 ? 27.669 5.158 -38.691 1.00 87.12 78 ARG A O 1
ATOM 634 N N . LYS A 1 79 ? 25.738 6.312 -38.458 1.00 86.06 79 LYS A N 1
ATOM 635 C CA . LYS A 1 79 ? 25.515 6.054 -37.024 1.00 86.06 79 LYS A CA 1
ATOM 636 C C . LYS A 1 79 ? 24.999 4.631 -36.783 1.00 86.06 79 LYS A C 1
ATOM 638 O O . LYS A 1 79 ? 24.173 4.123 -37.546 1.00 86.06 79 LYS A O 1
ATOM 643 N N . GLY A 1 80 ? 25.510 4.004 -35.723 1.00 85.50 80 GLY A N 1
ATOM 644 C CA . GLY A 1 80 ? 25.056 2.707 -35.224 1.00 85.50 80 GLY A CA 1
ATOM 645 C C . GLY A 1 80 ? 24.058 2.875 -34.081 1.00 85.50 80 GLY A C 1
ATOM 646 O O . GLY A 1 80 ? 24.207 3.788 -33.272 1.00 85.50 80 GLY A O 1
ATOM 647 N N . TYR A 1 81 ? 23.055 2.009 -34.026 1.00 86.06 81 TYR A N 1
ATOM 648 C CA . TYR A 1 81 ? 21.996 2.038 -33.022 1.00 86.06 81 TYR A CA 1
ATOM 649 C C . TYR A 1 81 ? 21.431 0.629 -32.787 1.00 86.06 81 TYR A C 1
ATOM 651 O O . TYR A 1 81 ? 21.708 -0.305 -33.533 1.00 86.06 81 TYR A O 1
ATOM 659 N N . ASN A 1 82 ? 20.652 0.453 -31.732 1.00 87.19 82 ASN A N 1
ATOM 660 C CA . ASN A 1 82 ? 19.936 -0.773 -31.379 1.00 87.19 82 ASN A CA 1
ATOM 661 C C . ASN A 1 82 ? 18.541 -0.418 -30.841 1.00 87.19 82 ASN A C 1
ATOM 663 O O . ASN A 1 82 ? 18.224 0.764 -30.713 1.00 87.19 82 ASN A O 1
ATOM 667 N N . SER A 1 83 ? 17.745 -1.430 -30.489 1.00 87.19 83 SER A N 1
ATOM 668 C CA . SER A 1 83 ? 16.396 -1.299 -29.901 1.00 87.19 83 SER A CA 1
ATOM 669 C C . SER A 1 83 ? 16.312 -0.430 -28.641 1.00 87.19 83 SER A C 1
ATOM 671 O O . SER A 1 83 ? 15.246 0.074 -28.317 1.00 87.19 83 SER A O 1
ATOM 673 N N . LEU A 1 84 ? 17.427 -0.196 -27.946 1.00 88.75 84 LEU A N 1
ATOM 674 C CA . LEU A 1 84 ? 17.464 0.660 -26.757 1.00 88.75 84 LEU A CA 1
ATOM 675 C C . LEU A 1 84 ? 18.027 2.052 -27.016 1.00 88.75 84 LEU A C 1
ATOM 677 O O . LEU A 1 84 ? 18.123 2.853 -26.084 1.00 88.75 84 LEU A O 1
ATOM 681 N N . THR A 1 85 ? 18.491 2.344 -28.227 1.00 87.62 85 THR A N 1
ATOM 682 C CA . THR A 1 85 ? 19.167 3.611 -28.500 1.00 87.62 85 THR A CA 1
ATOM 683 C C . THR A 1 85 ? 18.182 4.761 -28.350 1.00 87.62 85 THR A C 1
ATOM 685 O O . THR A 1 85 ? 17.149 4.782 -29.003 1.00 87.62 85 THR A O 1
ATOM 688 N N . GLY A 1 86 ? 18.507 5.712 -27.472 1.00 83.75 86 GLY A N 1
ATOM 689 C CA . GLY A 1 86 ? 17.620 6.829 -27.134 1.00 83.75 86 GLY A CA 1
ATOM 690 C C . GLY A 1 86 ? 16.569 6.507 -26.068 1.00 83.75 86 GLY A C 1
ATOM 691 O O . GLY A 1 86 ? 15.883 7.417 -25.621 1.00 83.75 86 GLY A O 1
ATOM 692 N N . THR A 1 87 ? 16.474 5.256 -25.611 1.00 90.62 87 THR A N 1
ATOM 693 C CA . THR A 1 87 ? 15.556 4.870 -24.530 1.00 90.62 87 THR A CA 1
ATOM 694 C C . THR A 1 87 ? 16.205 5.083 -23.156 1.00 90.62 87 THR A C 1
ATOM 696 O O . THR A 1 87 ? 17.428 4.936 -23.028 1.00 90.62 87 THR A O 1
ATOM 699 N N . PRO A 1 88 ? 15.417 5.319 -22.090 1.00 93.94 88 PRO A N 1
ATOM 700 C CA . PRO A 1 88 ? 15.933 5.360 -20.717 1.00 93.94 88 PRO A CA 1
ATOM 701 C C . PRO A 1 88 ? 16.629 4.063 -20.272 1.00 93.94 88 PRO A C 1
ATOM 703 O O . PRO A 1 88 ? 17.445 4.065 -19.350 1.00 93.94 88 PRO A O 1
ATOM 706 N N . PHE A 1 89 ? 16.334 2.943 -20.939 1.00 92.94 89 PHE A N 1
ATOM 707 C CA . PHE A 1 89 ? 16.943 1.642 -20.676 1.00 92.94 89 PHE A CA 1
ATOM 708 C C . PHE A 1 89 ? 18.276 1.417 -21.404 1.00 92.94 89 PHE A C 1
ATOM 710 O O . PHE A 1 89 ? 18.893 0.356 -21.262 1.00 92.94 89 PHE A 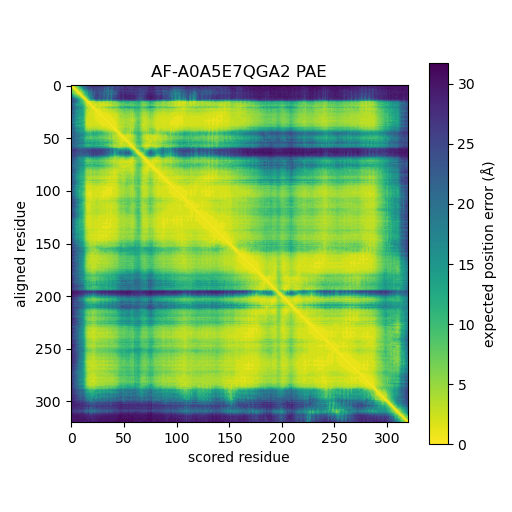O 1
ATOM 717 N N . ALA A 1 90 ? 18.775 2.409 -22.146 1.00 88.75 90 ALA A N 1
ATOM 718 C CA . ALA A 1 90 ? 20.078 2.332 -22.787 1.00 88.75 90 ALA A CA 1
ATOM 719 C C . ALA A 1 90 ? 21.177 1.960 -21.774 1.00 88.75 90 ALA A C 1
ATOM 721 O O . ALA A 1 90 ? 21.327 2.582 -20.721 1.00 88.75 90 ALA A O 1
ATOM 722 N N . ARG A 1 91 ? 21.996 0.958 -22.126 1.00 86.00 91 ARG A N 1
ATOM 723 C CA . ARG A 1 91 ? 23.121 0.454 -21.307 1.00 86.00 91 ARG A CA 1
ATOM 724 C C . ARG A 1 91 ? 22.704 -0.203 -19.982 1.00 86.00 91 ARG A C 1
ATOM 726 O O . ARG A 1 91 ? 23.558 -0.402 -19.118 1.00 86.00 91 ARG A O 1
ATOM 733 N N . LEU A 1 92 ? 21.422 -0.516 -19.795 1.00 90.88 92 LEU A N 1
ATOM 734 C CA . LEU A 1 92 ? 20.981 -1.374 -18.702 1.00 90.88 92 LEU A CA 1
ATOM 735 C C . LEU A 1 92 ? 21.112 -2.841 -19.122 1.00 90.88 92 LEU A C 1
ATOM 737 O O . LEU A 1 92 ? 20.823 -3.213 -20.256 1.00 90.88 92 LEU A O 1
ATOM 741 N N . GLU A 1 93 ? 21.597 -3.662 -18.198 1.00 86.88 93 GLU A N 1
ATOM 742 C CA . GLU A 1 93 ? 21.836 -5.090 -18.410 1.00 86.88 93 GLU A CA 1
ATOM 743 C C . GLU A 1 93 ? 20.603 -5.924 -18.022 1.00 86.88 93 GLU A C 1
ATOM 745 O O . GLU A 1 93 ? 19.597 -5.384 -17.559 1.00 86.88 93 GLU A O 1
ATOM 750 N N . HIS A 1 94 ? 20.692 -7.247 -18.206 1.00 88.69 94 HIS A N 1
ATOM 751 C CA . HIS A 1 94 ? 19.663 -8.226 -17.821 1.00 88.69 94 HIS A CA 1
ATOM 752 C C . HIS A 1 94 ? 18.263 -7.923 -18.371 1.00 88.69 94 HIS A C 1
ATOM 754 O O . HIS A 1 94 ? 17.259 -7.970 -17.666 1.00 88.69 94 HIS A O 1
ATOM 760 N N . MET A 1 95 ? 18.209 -7.640 -19.669 1.00 90.00 95 MET A N 1
ATOM 761 C CA . MET A 1 95 ? 17.003 -7.206 -20.380 1.00 90.00 95 MET A CA 1
ATOM 762 C C . MET A 1 95 ? 15.822 -8.180 -20.255 1.00 90.00 95 MET A C 1
ATOM 764 O O . MET A 1 95 ? 14.670 -7.765 -20.198 1.00 90.00 95 MET A O 1
ATOM 768 N N . HIS A 1 96 ? 16.117 -9.476 -20.139 1.00 87.94 96 HIS A N 1
ATOM 769 C CA . HIS A 1 96 ? 15.131 -10.537 -19.930 1.00 87.94 96 HIS A CA 1
ATOM 770 C C . HIS A 1 96 ? 14.384 -10.440 -18.585 1.00 87.94 96 HIS A C 1
ATOM 772 O O . HIS A 1 96 ? 13.360 -11.093 -18.424 1.00 87.94 96 HIS A O 1
ATOM 778 N N . LEU A 1 97 ? 14.865 -9.636 -17.628 1.00 93.62 97 LEU A N 1
ATOM 779 C CA . LEU A 1 97 ? 14.262 -9.475 -16.300 1.00 93.62 97 LEU A CA 1
ATOM 780 C C . LEU A 1 97 ? 13.387 -8.223 -16.171 1.00 93.62 97 LEU A C 1
ATOM 782 O O . LEU A 1 97 ? 12.786 -8.014 -15.119 1.00 93.62 97 LEU A O 1
ATOM 786 N N . TRP A 1 98 ? 13.318 -7.355 -17.185 1.00 94.94 98 TRP A N 1
ATOM 787 C CA . TRP A 1 98 ? 12.661 -6.051 -17.040 1.00 94.94 98 TRP A CA 1
ATOM 788 C C . TRP A 1 98 ? 11.148 -6.140 -16.846 1.00 94.94 98 TRP A C 1
ATOM 790 O O . TRP A 1 98 ? 10.597 -5.368 -16.063 1.00 94.94 98 TRP A O 1
ATOM 800 N N . SER A 1 99 ? 10.478 -7.097 -17.490 1.00 94.62 99 SER A N 1
ATOM 801 C CA . SER A 1 99 ? 9.048 -7.345 -17.274 1.00 94.62 99 SER A CA 1
ATOM 802 C C . SER A 1 99 ? 8.771 -7.874 -15.865 1.00 94.62 99 SER A C 1
ATOM 804 O O . SER A 1 99 ? 7.880 -7.368 -15.186 1.00 94.62 99 SER A O 1
ATOM 806 N N . THR A 1 100 ? 9.587 -8.811 -15.371 1.00 94.44 100 THR A N 1
ATOM 807 C CA . THR A 1 100 ? 9.527 -9.289 -13.980 1.00 94.44 100 THR A CA 1
ATOM 808 C C . THR A 1 100 ? 9.757 -8.144 -12.999 1.00 94.44 100 THR A C 1
ATOM 810 O O . THR A 1 100 ? 8.994 -7.951 -12.056 1.00 94.44 100 THR A O 1
ATOM 813 N N . PHE A 1 101 ? 10.776 -7.321 -13.241 1.00 95.44 101 PHE A N 1
ATOM 814 C CA . PHE A 1 101 ? 11.038 -6.119 -12.458 1.00 95.44 101 PHE A CA 1
ATOM 815 C C . PHE A 1 101 ? 9.829 -5.172 -12.423 1.00 95.44 101 PHE A C 1
ATOM 817 O O . PHE A 1 101 ? 9.502 -4.654 -11.355 1.00 95.44 101 PHE A O 1
ATOM 824 N N . ALA A 1 102 ? 9.153 -4.966 -13.555 1.00 95.62 102 ALA A N 1
ATOM 825 C CA . ALA A 1 102 ? 7.981 -4.102 -13.647 1.00 95.62 102 ALA A CA 1
ATOM 826 C C . ALA A 1 102 ? 6.828 -4.586 -12.754 1.00 95.62 102 ALA A C 1
ATOM 828 O O . ALA A 1 102 ? 6.177 -3.769 -12.103 1.00 95.62 102 ALA A O 1
ATOM 829 N N . VAL A 1 103 ? 6.638 -5.903 -12.637 1.00 94.50 103 VAL A N 1
ATOM 830 C CA . VAL A 1 103 ? 5.670 -6.503 -11.705 1.00 94.50 103 VAL A CA 1
ATOM 831 C C . VAL A 1 103 ? 5.997 -6.125 -10.256 1.00 94.50 103 VAL A C 1
ATOM 833 O O . VAL A 1 103 ? 5.153 -5.563 -9.556 1.00 94.50 103 VAL A O 1
ATOM 836 N N . TYR A 1 104 ? 7.245 -6.316 -9.812 1.00 92.31 104 TYR A N 1
ATOM 837 C CA . TYR A 1 104 ? 7.671 -5.909 -8.464 1.00 92.31 104 TYR A CA 1
ATOM 838 C C . TYR A 1 104 ? 7.579 -4.391 -8.239 1.00 92.31 104 TYR A C 1
ATOM 840 O O . TYR A 1 104 ? 7.241 -3.944 -7.138 1.00 92.31 104 TYR A O 1
ATOM 848 N N . LEU A 1 105 ? 7.865 -3.591 -9.272 1.00 92.56 105 LEU A N 1
ATOM 849 C CA . LEU A 1 105 ? 7.780 -2.131 -9.243 1.00 92.56 105 LEU A CA 1
ATOM 850 C C . LEU A 1 105 ? 6.344 -1.651 -8.993 1.00 92.56 105 LEU A C 1
ATOM 852 O O . LEU A 1 105 ? 6.115 -0.795 -8.130 1.00 92.56 105 LEU A O 1
ATOM 856 N N . LEU A 1 106 ? 5.383 -2.205 -9.733 1.00 91.88 106 LEU A N 1
ATOM 857 C CA . LEU A 1 106 ? 3.964 -1.862 -9.636 1.00 91.88 106 LEU A CA 1
ATOM 858 C C . LEU A 1 106 ? 3.351 -2.389 -8.334 1.00 91.88 106 LEU A C 1
ATOM 860 O O . LEU A 1 106 ? 2.684 -1.638 -7.616 1.00 91.88 106 LEU A O 1
ATOM 864 N N . ALA A 1 107 ? 3.715 -3.610 -7.934 1.00 87.94 107 ALA A N 1
ATOM 865 C CA . ALA A 1 107 ? 3.408 -4.154 -6.612 1.00 87.94 107 ALA A CA 1
ATOM 866 C C . ALA A 1 107 ? 4.105 -3.388 -5.469 1.00 87.94 107 ALA A C 1
ATOM 868 O O . ALA A 1 107 ? 3.874 -3.672 -4.296 1.00 87.94 107 ALA A O 1
ATOM 869 N N . GLY A 1 108 ? 4.975 -2.420 -5.783 1.00 85.56 108 GLY A N 1
ATOM 870 C CA . GLY A 1 108 ? 5.630 -1.521 -4.837 1.00 85.56 108 GLY A CA 1
ATOM 871 C C . GLY A 1 108 ? 6.520 -2.200 -3.819 1.00 85.56 108 GLY A C 1
ATOM 872 O O . GLY A 1 108 ? 6.597 -1.756 -2.671 1.00 85.56 108 GLY A O 1
ATOM 873 N N . TRP A 1 109 ? 7.186 -3.269 -4.233 1.00 87.06 109 TRP A N 1
ATOM 874 C CA . TRP A 1 109 ? 8.175 -3.922 -3.400 1.00 87.06 109 TRP A CA 1
ATOM 875 C C . TRP A 1 109 ? 9.433 -3.050 -3.292 1.00 87.06 109 TRP A C 1
ATOM 877 O O . TRP A 1 109 ? 9.878 -2.461 -4.281 1.00 87.06 109 TRP A O 1
ATOM 887 N N . PRO A 1 110 ? 10.033 -2.939 -2.095 1.00 83.81 110 PRO A N 1
ATOM 888 C CA . PRO A 1 110 ? 11.251 -2.166 -1.924 1.00 83.81 110 PRO A CA 1
ATOM 889 C C . PRO A 1 110 ? 12.442 -2.906 -2.546 1.00 83.81 110 PRO A C 1
ATOM 891 O O . PRO A 1 110 ? 12.521 -4.133 -2.483 1.00 83.81 110 PRO A O 1
ATOM 894 N N . GLY A 1 111 ? 13.407 -2.151 -3.080 1.00 86.75 111 GLY A N 1
ATOM 895 C CA . GLY A 1 111 ? 14.604 -2.702 -3.728 1.00 86.75 111 GLY A CA 1
ATOM 896 C C . GLY A 1 111 ? 15.332 -3.779 -2.906 1.00 86.75 111 GLY A C 1
ATOM 897 O O . GLY A 1 111 ? 15.593 -4.839 -3.459 1.00 86.75 111 GLY A O 1
ATOM 898 N N . PRO A 1 112 ? 15.580 -3.595 -1.591 1.00 86.19 112 PRO A N 1
ATOM 899 C CA . PRO A 1 112 ? 16.209 -4.618 -0.747 1.00 86.19 112 PRO A CA 1
ATOM 900 C C . PRO A 1 112 ? 15.459 -5.951 -0.651 1.00 86.19 112 PRO A C 1
ATOM 902 O O . PRO A 1 112 ? 16.062 -6.950 -0.280 1.00 86.19 112 PRO A O 1
ATOM 905 N N . THR A 1 113 ? 14.159 -5.976 -0.952 1.00 86.94 113 THR A N 1
ATOM 906 C CA . THR A 1 113 ? 13.353 -7.204 -0.956 1.00 86.94 113 THR A CA 1
ATOM 907 C C . THR A 1 113 ? 13.169 -7.747 -2.372 1.00 86.94 113 THR A C 1
ATOM 909 O O . THR A 1 113 ? 13.260 -8.949 -2.564 1.00 86.94 113 THR A O 1
ATOM 912 N N . ALA A 1 114 ? 12.941 -6.884 -3.366 1.00 90.81 114 ALA A N 1
ATOM 913 C CA . ALA A 1 114 ? 12.710 -7.307 -4.749 1.00 90.81 114 ALA A CA 1
ATOM 914 C C . ALA A 1 114 ? 13.997 -7.693 -5.496 1.00 90.81 114 ALA A C 1
ATOM 916 O O . ALA A 1 114 ? 14.004 -8.655 -6.255 1.00 90.81 114 ALA A O 1
ATOM 917 N N . ALA A 1 115 ? 15.096 -6.962 -5.290 1.00 91.81 115 ALA A N 1
ATOM 918 C CA . ALA A 1 115 ? 16.329 -7.160 -6.051 1.00 91.81 115 ALA A CA 1
ATOM 919 C C . ALA A 1 115 ? 16.948 -8.561 -5.854 1.00 91.81 115 ALA A C 1
ATOM 921 O O . ALA A 1 115 ? 17.282 -9.177 -6.867 1.00 91.81 115 ALA A O 1
ATOM 922 N N . PRO A 1 116 ? 17.027 -9.121 -4.624 1.00 92.00 116 PRO A N 1
ATOM 923 C CA . PRO A 1 116 ? 17.507 -10.490 -4.429 1.00 92.00 116 PRO A CA 1
ATOM 924 C C . PRO A 1 116 ? 16.631 -11.551 -5.104 1.00 92.00 116 PRO A C 1
ATOM 926 O O . PRO A 1 116 ? 17.172 -12.519 -5.622 1.00 92.00 116 PRO A O 1
ATOM 929 N N . LEU A 1 117 ? 15.305 -11.356 -5.142 1.00 91.12 117 LEU A N 1
ATOM 930 C CA . LEU A 1 117 ? 14.373 -12.285 -5.799 1.00 91.12 117 LEU A CA 1
ATOM 931 C C . LEU A 1 117 ? 14.589 -12.308 -7.315 1.00 91.12 117 LEU A C 1
ATOM 933 O O . LEU A 1 117 ? 14.672 -13.370 -7.916 1.00 91.12 117 LEU A O 1
ATOM 937 N N . ILE A 1 118 ? 14.781 -11.132 -7.916 1.00 92.06 118 ILE A N 1
ATOM 938 C CA . ILE A 1 118 ? 15.065 -10.991 -9.351 1.00 92.06 118 ILE A CA 1
ATOM 939 C C . ILE A 1 118 ? 16.512 -11.421 -9.688 1.00 92.06 118 ILE A C 1
ATOM 941 O O . ILE A 1 118 ? 16.831 -11.651 -10.850 1.00 92.06 118 ILE A O 1
ATOM 945 N N . GLY A 1 119 ? 17.403 -11.533 -8.697 1.00 92.94 119 GLY A N 1
ATOM 946 C CA . GLY A 1 119 ? 18.813 -11.884 -8.902 1.00 92.94 119 GLY A CA 1
ATOM 947 C C . GLY A 1 119 ? 19.699 -10.708 -9.334 1.00 92.94 119 GLY A C 1
ATOM 948 O O . GLY A 1 119 ? 20.678 -10.903 -10.049 1.00 92.94 119 GLY A O 1
ATOM 949 N N . ILE A 1 120 ? 19.373 -9.478 -8.917 1.00 93.62 120 ILE A N 1
ATOM 950 C CA . ILE A 1 120 ? 20.140 -8.261 -9.242 1.00 93.62 120 ILE A CA 1
ATOM 951 C C . ILE A 1 120 ? 20.557 -7.487 -7.986 1.00 93.62 120 ILE A C 1
ATOM 953 O O . ILE A 1 120 ? 20.006 -7.656 -6.900 1.00 93.62 120 ILE A O 1
ATOM 957 N N . SER A 1 121 ? 21.518 -6.569 -8.127 1.00 93.50 121 SER A N 1
ATOM 958 C CA . SER A 1 121 ? 21.891 -5.672 -7.026 1.00 93.50 121 SER A CA 1
ATOM 959 C C . SER A 1 121 ? 20.823 -4.600 -6.765 1.00 93.50 121 SER A C 1
ATOM 961 O O . SER A 1 121 ? 20.158 -4.118 -7.686 1.00 93.50 121 SER A O 1
ATOM 963 N N . CYS A 1 122 ? 20.716 -4.129 -5.517 1.00 90.06 122 CYS A N 1
ATOM 964 C CA . CYS A 1 122 ? 19.842 -3.001 -5.163 1.00 90.06 122 CYS A CA 1
ATOM 965 C C . CYS A 1 122 ? 20.141 -1.739 -5.994 1.00 90.06 122 CYS A C 1
ATOM 967 O O . CYS A 1 122 ? 19.226 -1.005 -6.366 1.00 90.06 122 CYS A O 1
ATOM 969 N N . ASN A 1 123 ? 21.415 -1.487 -6.314 1.00 91.00 123 ASN A N 1
ATOM 970 C CA . ASN A 1 123 ? 21.812 -0.352 -7.148 1.00 91.00 123 ASN A CA 1
ATOM 971 C C . ASN A 1 123 ? 21.304 -0.496 -8.588 1.00 91.00 123 ASN A C 1
ATOM 973 O O . ASN A 1 123 ? 20.790 0.476 -9.143 1.00 91.00 123 ASN A O 1
ATOM 977 N N . ALA A 1 124 ? 21.401 -1.693 -9.177 1.00 93.12 124 ALA A N 1
ATOM 978 C CA . ALA A 1 124 ? 20.829 -1.975 -10.493 1.00 93.12 124 ALA A CA 1
ATOM 979 C C . ALA A 1 124 ? 19.307 -1.773 -10.480 1.00 93.12 124 ALA A C 1
ATOM 981 O O . ALA A 1 124 ? 18.790 -1.026 -11.309 1.00 93.12 124 ALA A O 1
ATOM 982 N N . PHE A 1 125 ? 18.618 -2.307 -9.466 1.00 93.31 125 PHE A N 1
ATOM 983 C CA . PHE A 1 125 ? 17.178 -2.122 -9.284 1.00 93.31 125 PHE A CA 1
ATOM 984 C C . PHE A 1 125 ? 16.784 -0.636 -9.279 1.00 93.31 125 PHE A C 1
ATOM 986 O O . PHE A 1 125 ? 15.909 -0.218 -10.030 1.00 93.31 125 PHE A O 1
ATOM 993 N N . TYR A 1 126 ? 17.460 0.214 -8.498 1.00 90.81 126 TYR A N 1
ATOM 994 C CA . TYR A 1 126 ? 17.134 1.647 -8.455 1.00 90.81 126 TYR A CA 1
ATOM 995 C C . TYR A 1 126 ? 17.519 2.430 -9.716 1.00 90.81 126 TYR A C 1
ATOM 997 O O . TYR A 1 126 ? 16.956 3.503 -9.949 1.00 90.81 126 TYR A O 1
ATOM 1005 N N . ARG A 1 127 ? 18.463 1.939 -10.529 1.00 94.62 127 ARG A N 1
ATOM 1006 C CA . ARG A 1 127 ? 18.695 2.480 -11.879 1.00 94.62 127 ARG A CA 1
ATOM 1007 C C . ARG A 1 127 ? 17.518 2.143 -12.791 1.00 94.62 127 ARG A C 1
ATOM 1009 O O . ARG A 1 127 ? 17.031 3.032 -13.481 1.00 94.62 127 ARG A O 1
ATOM 1016 N N . TRP A 1 128 ? 17.012 0.912 -12.722 1.00 96.12 128 TRP A N 1
ATOM 1017 C CA . TRP A 1 128 ? 15.846 0.476 -13.494 1.00 96.12 128 TRP A CA 1
ATOM 1018 C C . TRP A 1 128 ? 14.579 1.229 -13.085 1.00 96.12 128 TRP A C 1
ATOM 1020 O O . TRP A 1 128 ? 13.819 1.634 -13.950 1.00 96.12 128 TRP A O 1
ATOM 1030 N N . VAL A 1 129 ? 14.388 1.526 -11.792 1.00 94.50 129 VAL A N 1
ATOM 1031 C CA . VAL A 1 129 ? 13.276 2.373 -11.306 1.00 94.50 129 VAL A CA 1
ATOM 1032 C C . VAL A 1 129 ? 13.282 3.756 -11.961 1.00 94.50 129 VAL A C 1
ATOM 1034 O O . VAL A 1 129 ? 12.220 4.262 -12.314 1.00 94.50 129 VAL A O 1
ATOM 1037 N N . ARG A 1 130 ? 14.455 4.384 -12.118 1.00 94.06 130 ARG A N 1
ATOM 1038 C CA . ARG A 1 130 ? 14.565 5.704 -12.764 1.00 94.06 130 ARG A CA 1
ATOM 1039 C C . ARG A 1 130 ? 14.223 5.621 -14.249 1.00 94.06 130 ARG A C 1
ATOM 1041 O O . ARG A 1 130 ? 13.374 6.376 -14.703 1.00 94.06 130 ARG A O 1
ATOM 1048 N N . ALA A 1 131 ? 14.805 4.652 -14.954 1.00 96.00 131 ALA A N 1
ATOM 1049 C CA . ALA A 1 131 ? 14.521 4.424 -16.367 1.00 96.00 131 ALA A CA 1
ATOM 1050 C C . ALA A 1 131 ? 13.036 4.110 -16.616 1.00 96.00 131 ALA A C 1
ATOM 1052 O O . ALA A 1 131 ? 12.404 4.708 -17.478 1.00 96.00 131 ALA A O 1
ATOM 1053 N N . ALA A 1 132 ? 12.446 3.232 -15.804 1.00 96.62 132 ALA A N 1
ATOM 1054 C CA . ALA A 1 132 ? 11.024 2.912 -15.848 1.00 96.62 132 ALA A CA 1
ATOM 1055 C C . ALA A 1 132 ? 10.137 4.131 -15.591 1.00 96.62 132 ALA A C 1
ATOM 1057 O O . ALA A 1 132 ? 9.116 4.282 -16.252 1.00 96.62 132 ALA A O 1
ATOM 1058 N N . ARG A 1 133 ? 10.518 5.014 -14.658 1.00 95.69 133 ARG A N 1
ATOM 1059 C CA . ARG A 1 133 ? 9.788 6.263 -14.411 1.00 95.69 133 ARG A CA 1
ATOM 1060 C C . ARG A 1 133 ? 9.760 7.151 -15.653 1.00 95.69 133 ARG A C 1
ATOM 1062 O O . ARG A 1 133 ? 8.700 7.672 -15.977 1.00 95.69 133 ARG A O 1
ATOM 1069 N N . GLU A 1 134 ? 10.890 7.299 -16.338 1.00 96.06 134 GLU A N 1
ATOM 1070 C CA . GLU A 1 134 ? 10.980 8.076 -17.581 1.00 96.06 134 GLU A CA 1
ATOM 1071 C C . GLU A 1 134 ? 10.139 7.452 -18.703 1.00 96.06 134 GLU A C 1
ATOM 1073 O O . GLU A 1 134 ? 9.369 8.164 -19.341 1.00 96.06 134 GLU A O 1
ATOM 1078 N N . VAL A 1 135 ? 10.199 6.126 -18.879 1.00 96.06 135 VAL A N 1
ATOM 1079 C CA . VAL A 1 135 ? 9.350 5.411 -19.852 1.00 96.06 135 VAL A CA 1
ATOM 1080 C C . VAL A 1 135 ? 7.868 5.593 -19.533 1.00 96.06 135 VAL A C 1
ATOM 1082 O O . VAL A 1 135 ? 7.089 5.921 -20.421 1.00 96.06 135 VAL A O 1
ATOM 1085 N N . MET A 1 136 ? 7.460 5.437 -18.268 1.00 96.88 136 MET A N 1
ATOM 1086 C CA . MET A 1 136 ? 6.074 5.692 -17.872 1.00 96.88 136 MET A CA 1
ATOM 1087 C C . MET A 1 136 ? 5.672 7.140 -18.176 1.00 96.88 136 MET A C 1
ATOM 1089 O O . MET A 1 136 ? 4.567 7.367 -18.648 1.00 96.88 136 MET A O 1
ATOM 1093 N N . ALA A 1 137 ? 6.542 8.124 -17.935 1.00 96.38 137 ALA A N 1
ATOM 1094 C CA . ALA A 1 137 ? 6.228 9.525 -18.210 1.00 96.38 137 ALA A CA 1
ATOM 1095 C C . ALA A 1 137 ? 6.023 9.815 -19.709 1.00 96.38 137 ALA A C 1
ATOM 1097 O O . ALA A 1 137 ? 5.202 10.665 -20.043 1.00 96.38 137 ALA A O 1
ATOM 1098 N N . GLN A 1 138 ? 6.757 9.123 -20.584 1.00 94.50 138 GLN A N 1
ATOM 1099 C CA . GLN A 1 138 ? 6.702 9.308 -22.038 1.00 94.50 138 GLN A CA 1
ATOM 1100 C C . GLN A 1 138 ? 5.545 8.535 -22.684 1.00 94.50 138 GLN A C 1
ATOM 1102 O O . GLN A 1 138 ? 4.799 9.098 -23.477 1.00 94.50 138 GLN A O 1
ATOM 1107 N N . GLU A 1 139 ? 5.377 7.264 -22.318 1.00 94.88 139 GLU A N 1
ATOM 1108 C CA . GLU A 1 139 ? 4.494 6.322 -23.022 1.00 94.88 139 GLU A CA 1
ATOM 1109 C C . GLU A 1 139 ? 3.196 6.016 -22.251 1.00 94.88 139 GLU A C 1
ATOM 1111 O O . GLU A 1 139 ? 2.201 5.594 -22.836 1.00 94.88 139 GLU A O 1
ATOM 1116 N N . PHE A 1 140 ? 3.178 6.223 -20.927 1.00 96.81 140 PHE A N 1
ATOM 1117 C CA . PHE A 1 140 ? 2.069 5.838 -20.038 1.00 96.81 140 PHE A CA 1
ATOM 1118 C C . PHE A 1 140 ? 1.738 6.938 -19.003 1.00 96.81 140 PHE A C 1
ATOM 1120 O O . PHE A 1 140 ? 1.805 6.689 -17.791 1.00 96.81 140 PHE A O 1
ATOM 1127 N N . PRO A 1 141 ? 1.384 8.165 -19.435 1.00 96.00 141 PRO A N 1
ATOM 1128 C CA . PRO A 1 141 ? 1.321 9.341 -18.562 1.00 96.00 141 PRO A CA 1
ATOM 1129 C C . PRO A 1 141 ? 0.330 9.204 -17.397 1.00 96.00 141 PRO A C 1
ATOM 1131 O O . PRO A 1 141 ? 0.636 9.639 -16.286 1.00 96.00 141 PRO A O 1
ATOM 1134 N N . GLU A 1 142 ? -0.816 8.547 -17.600 1.00 94.06 142 GLU A N 1
ATOM 1135 C CA . GLU A 1 142 ? -1.801 8.299 -16.534 1.00 94.06 142 GLU A CA 1
ATOM 1136 C C . GLU A 1 142 ? -1.242 7.386 -15.433 1.00 94.06 142 GLU A C 1
ATOM 1138 O O . GLU A 1 142 ? -1.356 7.679 -14.237 1.00 94.06 142 GLU A O 1
ATOM 1143 N N . LEU A 1 143 ? -0.573 6.298 -15.835 1.00 94.75 143 LEU A N 1
ATOM 1144 C CA . LEU A 1 143 ? 0.089 5.380 -14.912 1.00 94.75 143 LEU A CA 1
ATOM 1145 C C . LEU A 1 143 ? 1.233 6.089 -14.183 1.00 94.75 143 LEU A C 1
ATOM 1147 O O . LEU A 1 143 ? 1.357 5.953 -12.966 1.00 94.75 143 LEU A O 1
ATOM 1151 N N . HIS A 1 144 ? 2.032 6.884 -14.902 1.00 95.00 144 HIS A N 1
ATOM 1152 C CA . HIS A 1 144 ? 3.102 7.684 -14.314 1.00 95.00 144 HIS A CA 1
ATOM 1153 C C . HIS A 1 144 ? 2.576 8.659 -13.263 1.00 95.00 144 HIS A C 1
ATOM 1155 O O . HIS A 1 144 ? 3.123 8.710 -12.163 1.00 95.00 144 HIS A O 1
ATOM 1161 N N . GLN A 1 145 ? 1.526 9.421 -13.575 1.00 92.19 145 GLN A N 1
ATOM 1162 C CA . GLN A 1 145 ? 0.944 10.396 -12.657 1.00 92.19 145 GLN A CA 1
ATOM 1163 C C . GLN A 1 145 ? 0.449 9.707 -11.383 1.00 92.19 145 GLN A C 1
ATOM 1165 O O . GLN A 1 145 ? 0.794 10.121 -10.273 1.00 92.19 145 GLN A O 1
ATOM 1170 N N . TRP A 1 146 ? -0.311 8.619 -11.536 1.00 91.06 146 TRP A N 1
ATOM 1171 C CA . TRP A 1 146 ? -0.839 7.866 -10.405 1.00 91.06 146 TRP A CA 1
ATOM 1172 C C . TRP A 1 146 ? 0.271 7.247 -9.546 1.00 91.06 146 TRP A C 1
ATOM 1174 O O . TRP A 1 146 ? 0.228 7.350 -8.312 1.00 91.06 146 TRP A O 1
ATOM 1184 N N . TRP A 1 147 ? 1.262 6.621 -10.190 1.00 91.00 147 TRP A N 1
ATOM 1185 C CA . TRP A 1 147 ? 2.352 5.913 -9.525 1.00 91.00 147 TRP A CA 1
ATOM 1186 C C . TRP A 1 147 ? 3.322 6.886 -8.855 1.00 91.00 147 TRP A C 1
ATOM 1188 O O . TRP A 1 147 ? 3.610 6.718 -7.672 1.00 91.00 147 TRP A O 1
ATOM 1198 N N . SER A 1 148 ? 3.776 7.932 -9.553 1.00 88.75 148 SER A N 1
ATOM 1199 C CA . SER A 1 148 ? 4.739 8.915 -9.035 1.00 88.75 148 SER A CA 1
ATOM 1200 C C . SER A 1 148 ? 4.191 9.682 -7.834 1.00 88.75 148 SER A C 1
ATOM 1202 O O . SER A 1 148 ? 4.881 9.778 -6.821 1.00 88.75 148 SER A O 1
ATOM 1204 N N . ALA A 1 149 ? 2.932 10.140 -7.885 1.00 86.75 149 ALA A N 1
ATOM 1205 C CA . ALA A 1 149 ? 2.311 10.869 -6.773 1.00 86.75 149 ALA A CA 1
ATOM 1206 C C . ALA A 1 149 ? 2.329 10.064 -5.462 1.00 86.75 149 ALA A C 1
ATOM 1208 O O . ALA A 1 149 ? 2.516 10.610 -4.376 1.00 86.75 149 ALA A O 1
ATOM 1209 N N . ARG A 1 150 ? 2.176 8.742 -5.554 1.00 86.56 150 ARG A N 1
ATOM 1210 C CA . ARG A 1 150 ? 2.229 7.835 -4.402 1.00 86.56 150 ARG A CA 1
ATOM 1211 C C . ARG A 1 150 ? 3.644 7.388 -4.066 1.00 86.56 150 ARG A C 1
ATOM 1213 O O . ARG A 1 150 ? 3.982 7.221 -2.894 1.00 86.56 150 ARG A O 1
ATOM 1220 N N . GLN A 1 151 ? 4.483 7.205 -5.082 1.00 82.50 151 GLN A N 1
ATOM 1221 C CA . GLN A 1 151 ? 5.898 6.882 -4.941 1.00 82.50 151 GLN A CA 1
ATOM 1222 C C . GLN A 1 151 ? 6.647 7.942 -4.133 1.00 82.50 151 GLN A C 1
ATOM 1224 O O . GLN A 1 151 ? 7.519 7.577 -3.335 1.00 82.50 151 GLN A O 1
ATOM 1229 N N . ASP A 1 152 ? 6.258 9.199 -4.331 1.00 81.62 152 ASP A N 1
ATOM 1230 C CA . ASP A 1 152 ? 6.799 10.391 -3.686 1.00 81.62 152 ASP A CA 1
ATOM 1231 C C . ASP A 1 152 ? 5.929 10.844 -2.492 1.00 81.62 152 ASP A C 1
ATOM 1233 O O . ASP A 1 152 ? 6.184 11.887 -1.902 1.00 81.62 152 ASP A O 1
ATOM 1237 N N . ARG A 1 153 ? 4.914 10.048 -2.105 1.00 82.75 153 ARG A N 1
ATOM 1238 C CA . ARG A 1 153 ? 3.992 10.291 -0.972 1.00 82.75 153 ARG A CA 1
ATOM 1239 C C . ARG A 1 153 ? 3.261 11.647 -0.999 1.00 82.75 153 ARG A C 1
ATOM 1241 O O . ARG A 1 153 ? 2.731 12.071 0.020 1.00 82.75 153 ARG A O 1
ATOM 1248 N N . GLN A 1 154 ? 3.145 12.276 -2.165 1.00 81.50 154 GLN A N 1
ATOM 1249 C CA . GLN A 1 154 ? 2.364 13.501 -2.377 1.00 81.50 154 GLN A CA 1
ATOM 1250 C C . GLN A 1 154 ? 0.854 13.246 -2.289 1.00 81.50 154 GLN A C 1
ATOM 1252 O O . GLN A 1 154 ? 0.091 14.126 -1.905 1.00 81.50 154 GLN A O 1
ATOM 1257 N N . ASN A 1 155 ? 0.417 12.031 -2.633 1.00 81.88 155 ASN A N 1
ATOM 1258 C CA . ASN A 1 155 ? -0.967 11.598 -2.499 1.00 81.88 155 ASN A CA 1
ATOM 1259 C C . ASN A 1 155 ? -1.026 10.227 -1.807 1.00 81.88 155 ASN A C 1
ATOM 1261 O O . ASN A 1 155 ? -0.523 9.235 -2.335 1.00 81.88 155 ASN A O 1
ATOM 1265 N N . LEU A 1 156 ? -1.641 10.178 -0.622 1.00 80.81 156 LEU A N 1
ATOM 1266 C CA . LEU A 1 156 ? -1.824 8.953 0.168 1.00 80.81 156 LEU A CA 1
ATOM 1267 C C . LEU A 1 156 ? -3.193 8.292 -0.051 1.00 80.81 156 LEU A C 1
ATOM 1269 O O . LEU A 1 156 ? -3.456 7.245 0.542 1.00 80.81 156 LEU A O 1
ATOM 1273 N N . GLN A 1 157 ? -4.049 8.879 -0.893 1.00 82.44 157 GLN A N 1
ATOM 1274 C CA . GLN A 1 157 ? -5.368 8.335 -1.190 1.00 82.44 157 GLN A CA 1
ATOM 1275 C C . GLN A 1 157 ? -5.220 7.026 -1.976 1.00 82.44 157 GLN A C 1
ATOM 1277 O O . GLN A 1 157 ? -4.531 6.993 -3.007 1.00 82.44 157 GLN A O 1
ATOM 1282 N N . PRO A 1 158 ? -5.813 5.924 -1.505 1.00 85.19 158 PRO A N 1
ATOM 1283 C CA . PRO A 1 158 ? -5.750 4.654 -2.206 1.00 85.19 158 PRO A CA 1
ATOM 1284 C C . PRO A 1 158 ? -6.743 4.607 -3.382 1.00 85.19 158 PRO A C 1
ATOM 1286 O O . PRO A 1 158 ? -7.407 5.591 -3.701 1.00 85.19 158 PRO A O 1
ATOM 1289 N N . ALA A 1 159 ? -6.805 3.469 -4.074 1.00 86.62 159 ALA A N 1
ATOM 1290 C CA . ALA A 1 159 ? -7.883 3.194 -5.024 1.00 86.62 159 ALA A CA 1
ATOM 1291 C C . ALA A 1 159 ? -9.230 3.032 -4.292 1.00 86.62 159 ALA A C 1
ATOM 1293 O O . ALA A 1 159 ? -9.248 2.663 -3.119 1.00 86.62 159 ALA A O 1
ATOM 1294 N N . GLU A 1 160 ? -10.345 3.235 -4.996 1.00 88.81 160 GLU A N 1
ATOM 1295 C CA . GLU A 1 160 ? -11.707 3.217 -4.433 1.00 88.81 160 GLU A CA 1
ATOM 1296 C C . GLU A 1 160 ? -12.010 1.965 -3.593 1.00 88.81 160 GLU A C 1
ATOM 1298 O O . GLU A 1 160 ? -12.444 2.072 -2.451 1.00 88.81 160 GLU A O 1
ATOM 1303 N N . GLN A 1 161 ? -11.692 0.773 -4.104 1.00 86.88 161 GLN A N 1
ATOM 1304 C CA . GLN A 1 161 ? -11.899 -0.499 -3.393 1.00 86.88 161 GLN A CA 1
ATOM 1305 C C . GLN A 1 161 ? -11.190 -0.558 -2.023 1.00 86.88 161 GLN A C 1
ATOM 1307 O O . GLN A 1 161 ? -11.758 -1.005 -1.025 1.00 86.88 161 GLN A O 1
ATOM 1312 N N . ILE A 1 162 ? -9.970 -0.025 -1.947 1.00 91.56 162 ILE A N 1
ATOM 1313 C CA . ILE A 1 162 ? -9.170 0.031 -0.720 1.00 91.56 162 ILE A CA 1
ATOM 1314 C C . ILE A 1 162 ? -9.693 1.147 0.189 1.00 91.56 162 ILE A C 1
ATOM 1316 O O . ILE A 1 162 ? -9.678 0.998 1.411 1.00 91.56 162 ILE A O 1
ATOM 1320 N N . GLU A 1 163 ? -10.161 2.256 -0.386 1.00 92.38 163 GLU A N 1
ATOM 1321 C CA . GLU A 1 163 ? -10.763 3.350 0.374 1.00 92.38 163 GLU A CA 1
ATOM 1322 C C . GLU A 1 163 ? -12.054 2.904 1.062 1.00 92.38 163 GLU A C 1
ATOM 1324 O O . GLU A 1 163 ? -12.257 3.199 2.236 1.00 92.38 163 GLU A O 1
ATOM 1329 N N . ASN A 1 164 ? -12.864 2.084 0.396 1.00 92.75 164 ASN A N 1
ATOM 1330 C CA . ASN A 1 164 ? -14.049 1.478 0.997 1.00 92.75 164 ASN A CA 1
ATOM 1331 C C . ASN A 1 164 ? -13.682 0.628 2.224 1.00 92.75 164 ASN A C 1
ATOM 1333 O O . ASN A 1 164 ? -14.293 0.778 3.283 1.00 92.75 164 ASN A O 1
ATOM 1337 N N . GLN A 1 165 ? -12.632 -0.201 2.136 1.00 94.81 165 GLN A N 1
ATOM 1338 C CA . GLN A 1 165 ? -12.124 -0.957 3.291 1.00 94.81 165 GLN A CA 1
ATOM 1339 C C . GLN A 1 165 ? -11.578 -0.028 4.385 1.00 94.81 165 GLN A C 1
ATOM 1341 O O . GLN A 1 165 ? -11.828 -0.248 5.571 1.00 94.81 165 GLN A O 1
ATOM 1346 N N . ARG A 1 166 ? -10.855 1.036 4.007 1.00 95.50 166 ARG A N 1
ATOM 1347 C CA . ARG A 1 166 ? -10.329 2.043 4.941 1.00 95.50 166 ARG A CA 1
ATOM 1348 C C . ARG A 1 166 ? -11.465 2.674 5.747 1.00 95.50 166 ARG A C 1
ATOM 1350 O O . ARG A 1 166 ? -11.404 2.695 6.979 1.00 95.50 166 ARG A O 1
ATOM 1357 N N . GLN A 1 167 ? -12.499 3.156 5.063 1.00 95.81 167 GLN A N 1
ATOM 1358 C CA . GLN A 1 167 ? -13.654 3.788 5.691 1.00 95.81 167 GLN A CA 1
ATOM 1359 C C . GLN A 1 167 ? -14.471 2.794 6.514 1.00 95.81 167 GLN A C 1
ATOM 1361 O O . GLN A 1 167 ? -14.927 3.154 7.597 1.00 95.81 167 GLN A O 1
ATOM 1366 N N . ALA A 1 168 ? -14.581 1.535 6.083 1.00 96.56 168 ALA A N 1
ATOM 1367 C CA . ALA A 1 168 ? -15.247 0.493 6.857 1.00 96.56 168 ALA A CA 1
ATOM 1368 C C . ALA A 1 168 ? -14.566 0.255 8.218 1.00 96.56 168 ALA A C 1
ATOM 1370 O O . ALA A 1 168 ? -15.250 0.243 9.241 1.00 96.56 168 ALA A O 1
ATOM 1371 N N . VAL A 1 169 ? -13.229 0.154 8.275 1.00 97.00 169 VAL A N 1
ATOM 1372 C CA . VAL A 1 169 ? -12.500 -0.013 9.553 1.00 97.00 169 VAL A CA 1
ATOM 1373 C C . VAL A 1 169 ? -12.659 1.216 10.451 1.00 97.00 169 VAL A C 1
ATOM 1375 O O . VAL A 1 169 ? -12.895 1.078 11.654 1.00 97.00 169 VAL A O 1
ATOM 1378 N N . ILE A 1 170 ? -12.529 2.424 9.889 1.00 96.50 170 ILE A N 1
ATOM 1379 C CA . ILE A 1 170 ? -12.676 3.674 10.650 1.00 96.50 170 ILE A CA 1
ATOM 1380 C C . ILE A 1 170 ? -14.106 3.805 11.188 1.00 96.50 170 ILE A C 1
ATOM 1382 O O . ILE A 1 170 ? -14.295 4.126 12.362 1.00 96.50 170 ILE A O 1
ATOM 1386 N N . GLY A 1 171 ? -15.108 3.547 10.346 1.00 96.94 171 GLY A N 1
ATOM 1387 C CA . GLY A 1 171 ? -16.523 3.587 10.699 1.00 96.94 171 GLY A CA 1
ATOM 1388 C C . GLY A 1 171 ? -16.871 2.558 11.767 1.00 96.94 171 GLY A C 1
ATOM 1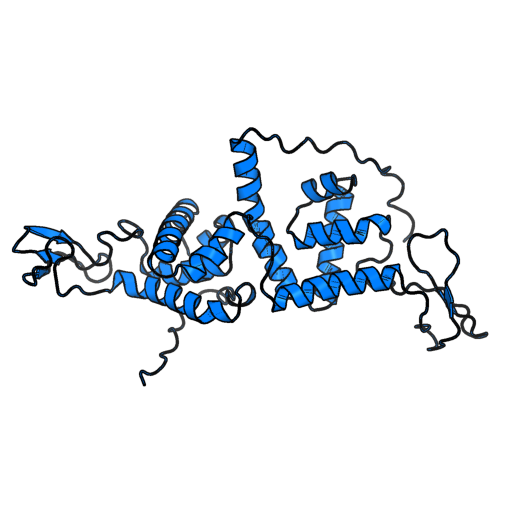389 O O . GLY A 1 171 ? -17.495 2.907 12.768 1.00 96.94 171 GLY A O 1
ATOM 1390 N N . TRP A 1 172 ? -16.381 1.324 11.622 1.00 96.25 172 TRP A N 1
ATOM 1391 C CA . TRP A 1 172 ? -16.516 0.280 12.635 1.00 96.25 172 TRP A CA 1
ATOM 1392 C C . TRP A 1 172 ? -15.931 0.721 13.979 1.00 96.25 172 TRP A C 1
ATOM 1394 O O . TRP A 1 172 ? -16.598 0.605 15.005 1.00 96.25 172 TRP A O 1
ATOM 1404 N N . LEU A 1 173 ? -14.719 1.286 13.986 1.00 95.31 173 LEU A N 1
ATOM 1405 C CA . LEU A 1 173 ? -14.063 1.734 15.214 1.00 95.31 173 LEU A CA 1
ATOM 1406 C C . LEU A 1 173 ? -14.850 2.860 15.894 1.00 95.31 173 LEU A C 1
ATOM 1408 O O . LEU A 1 173 ? -15.084 2.806 17.099 1.00 95.31 173 LEU A O 1
ATOM 1412 N N . LYS A 1 174 ? -15.291 3.860 15.122 1.00 94.44 174 LYS A N 1
ATOM 1413 C CA . LYS A 1 174 ? -16.126 4.959 15.626 1.00 94.44 174 LYS A CA 1
ATOM 1414 C C . LYS A 1 174 ? -17.437 4.438 16.207 1.00 94.44 174 LYS A C 1
ATOM 1416 O O . LYS A 1 174 ? -17.813 4.846 17.304 1.00 94.44 174 LYS A O 1
ATOM 1421 N N . ASN A 1 175 ? -18.096 3.508 15.517 1.00 93.56 175 ASN A N 1
ATOM 1422 C CA . ASN A 1 175 ? -19.311 2.869 16.008 1.00 93.56 175 ASN A CA 1
ATOM 1423 C C . ASN A 1 175 ? -19.044 2.133 17.328 1.00 93.56 175 ASN A C 1
ATOM 1425 O O . ASN A 1 175 ? -19.721 2.387 18.313 1.00 93.56 175 ASN A O 1
ATOM 1429 N N . MET A 1 176 ? -17.989 1.319 17.413 1.00 91.81 176 MET A N 1
ATOM 1430 C CA . MET A 1 176 ? -17.637 0.595 18.643 1.00 91.81 176 MET A CA 1
ATOM 1431 C C . MET A 1 176 ? -17.332 1.500 19.843 1.00 91.81 176 MET A C 1
ATOM 1433 O O . MET A 1 176 ? -17.501 1.072 20.983 1.00 91.81 176 MET A O 1
ATOM 1437 N N . LEU A 1 177 ? -16.882 2.734 19.608 1.00 89.75 177 LEU A N 1
ATOM 1438 C CA . LEU A 1 177 ? -16.624 3.721 20.660 1.00 89.75 177 LEU A CA 1
ATOM 1439 C C . LEU A 1 177 ? -17.863 4.539 21.054 1.00 89.75 177 LEU A C 1
ATOM 1441 O O . LEU A 1 177 ? -17.887 5.099 22.145 1.00 89.75 177 LEU A O 1
ATOM 1445 N N . THR A 1 178 ? -18.884 4.607 20.195 1.00 89.56 178 THR A N 1
ATOM 1446 C CA . THR A 1 178 ? -20.073 5.467 20.379 1.00 89.56 178 THR A CA 1
ATOM 1447 C C . THR A 1 178 ? -21.380 4.694 20.553 1.00 89.56 178 THR A C 1
ATOM 1449 O O . THR A 1 178 ? -22.403 5.284 20.899 1.00 89.56 178 THR A O 1
ATOM 1452 N N . ILE A 1 179 ? -21.351 3.378 20.344 1.00 90.38 179 ILE A N 1
ATOM 1453 C CA . ILE A 1 179 ? -22.502 2.488 20.444 1.00 90.38 179 ILE A CA 1
ATOM 1454 C C . ILE A 1 179 ? -23.119 2.524 21.845 1.00 90.38 179 ILE A C 1
ATOM 1456 O O . ILE A 1 179 ? -22.439 2.369 22.860 1.00 90.38 179 ILE A O 1
ATOM 1460 N N . GLN A 1 180 ? -24.435 2.730 21.887 1.00 88.00 180 GLN A N 1
ATOM 1461 C CA . GLN A 1 180 ? -25.194 2.887 23.132 1.00 88.00 180 GLN A CA 1
ATOM 1462 C C . GLN A 1 180 ? -25.993 1.641 23.512 1.00 88.00 180 GLN A C 1
ATOM 1464 O O . GLN A 1 180 ? -26.388 1.490 24.667 1.00 88.00 180 GLN A O 1
ATOM 1469 N N . THR A 1 181 ? -26.224 0.740 22.559 1.00 89.12 181 THR A N 1
ATOM 1470 C CA . THR A 1 181 ? -27.047 -0.457 22.734 1.00 89.12 181 THR A CA 1
ATOM 1471 C C . THR A 1 181 ? -26.284 -1.693 22.279 1.00 89.12 181 THR A C 1
ATOM 1473 O O . THR A 1 181 ? -25.518 -1.654 21.319 1.00 89.12 181 THR A O 1
ATOM 1476 N N . ALA A 1 182 ? -26.472 -2.808 22.978 1.00 91.31 182 ALA A N 1
ATOM 1477 C CA . ALA A 1 182 ? -25.803 -4.060 22.655 1.00 91.31 182 ALA A CA 1
ATOM 1478 C C . ALA A 1 182 ? -26.710 -5.254 22.946 1.00 91.31 182 ALA A C 1
ATOM 1480 O O . ALA A 1 182 ? -27.490 -5.246 23.895 1.00 91.31 182 ALA A O 1
ATOM 1481 N N . THR A 1 183 ? -26.564 -6.321 22.171 1.00 93.75 183 THR A N 1
ATOM 1482 C CA . THR A 1 183 ? -27.177 -7.607 22.516 1.00 93.75 183 THR A CA 1
ATOM 1483 C C . THR A 1 183 ? -26.201 -8.393 23.381 1.00 93.75 183 THR A C 1
ATOM 1485 O O . THR A 1 183 ? -25.002 -8.414 23.102 1.00 93.75 183 THR A O 1
ATOM 1488 N N . CYS A 1 184 ? -26.688 -9.016 24.455 1.00 92.62 184 CYS A N 1
ATOM 1489 C CA . CYS A 1 184 ? -25.841 -9.819 25.331 1.00 92.62 184 CYS A CA 1
ATOM 1490 C C . CYS A 1 184 ? -25.288 -11.039 24.571 1.00 92.62 184 CYS A C 1
ATOM 1492 O O . CYS A 1 184 ? -26.089 -11.857 24.113 1.00 92.62 184 CYS A O 1
ATOM 1494 N N . PRO A 1 185 ? -23.957 -11.230 24.495 1.00 91.44 185 PRO A N 1
ATOM 1495 C CA . PRO A 1 185 ? -23.367 -12.360 23.777 1.00 91.44 185 PRO A CA 1
ATOM 1496 C C . PRO A 1 185 ? -23.631 -13.712 24.458 1.00 91.44 185 PRO A C 1
ATOM 1498 O O . PRO A 1 185 ? -23.576 -14.739 23.796 1.00 91.44 185 PRO A O 1
ATOM 1501 N N . ASN A 1 186 ? -23.937 -13.727 25.761 1.00 90.38 186 ASN A N 1
ATOM 1502 C CA . ASN A 1 186 ? -24.153 -14.965 26.517 1.00 90.38 186 ASN A CA 1
ATOM 1503 C C . ASN A 1 186 ? -25.600 -15.484 26.440 1.00 90.38 186 ASN A C 1
ATOM 1505 O O . ASN A 1 186 ? -25.829 -16.686 26.443 1.00 90.38 186 ASN A O 1
ATOM 1509 N N . CYS A 1 187 ? -26.597 -14.591 26.392 1.00 92.56 187 CYS A N 1
ATOM 1510 C CA . CYS A 1 187 ? -28.010 -14.991 26.464 1.00 92.56 187 CYS A CA 1
ATOM 1511 C C . CYS A 1 187 ? -28.911 -14.409 25.365 1.00 92.56 187 CYS A C 1
ATOM 1513 O O . CYS A 1 187 ? -30.126 -14.604 25.428 1.00 92.56 187 CYS A O 1
ATOM 1515 N N . GLY A 1 188 ? -28.361 -13.641 24.417 1.00 91.06 188 G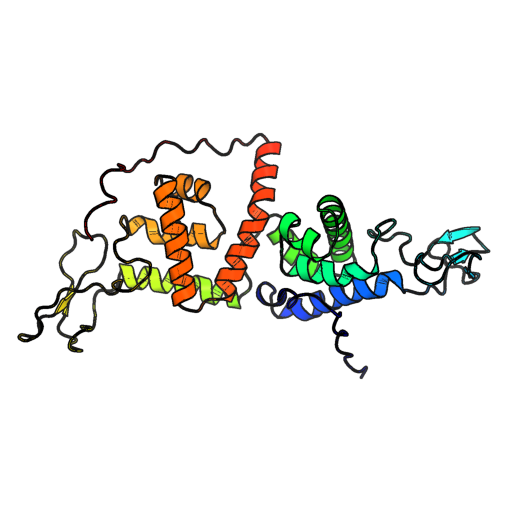LY A N 1
ATOM 1516 C CA . GLY A 1 188 ? -29.105 -13.027 23.310 1.00 91.06 188 GLY A CA 1
ATOM 1517 C C . GLY A 1 188 ? -30.091 -11.923 23.716 1.00 91.06 188 GLY A C 1
ATOM 1518 O O . GLY A 1 188 ? -30.825 -11.414 22.878 1.00 91.06 188 GLY A O 1
ATOM 1519 N N . SER A 1 189 ? -30.139 -11.545 24.997 1.00 91.00 189 SER A N 1
ATOM 1520 C CA . SER A 1 189 ? -31.060 -10.519 25.493 1.00 91.00 189 SER A CA 1
ATOM 1521 C C . SER A 1 189 ? -30.679 -9.130 24.981 1.00 91.00 189 SER A C 1
ATOM 1523 O O . SER A 1 189 ? -29.518 -8.729 25.090 1.00 91.00 189 SER A O 1
ATOM 1525 N N . THR A 1 190 ? -31.670 -8.370 24.514 1.00 91.19 190 THR A N 1
ATOM 1526 C CA . THR A 1 190 ? -31.558 -6.932 24.214 1.00 91.19 190 THR A CA 1
ATOM 1527 C C . THR A 1 190 ? -31.728 -6.057 25.458 1.00 91.19 190 THR A C 1
ATOM 1529 O O . THR A 1 190 ? -31.443 -4.864 25.411 1.00 91.19 190 THR A O 1
ATOM 1532 N N . ASN A 1 191 ? -32.137 -6.643 26.593 1.00 90.25 191 ASN A N 1
ATOM 1533 C CA . ASN A 1 191 ? -32.189 -5.967 27.889 1.00 90.25 191 ASN A CA 1
ATOM 1534 C C . ASN A 1 191 ? -30.772 -5.843 28.475 1.00 90.25 191 ASN A C 1
ATOM 1536 O O . ASN A 1 1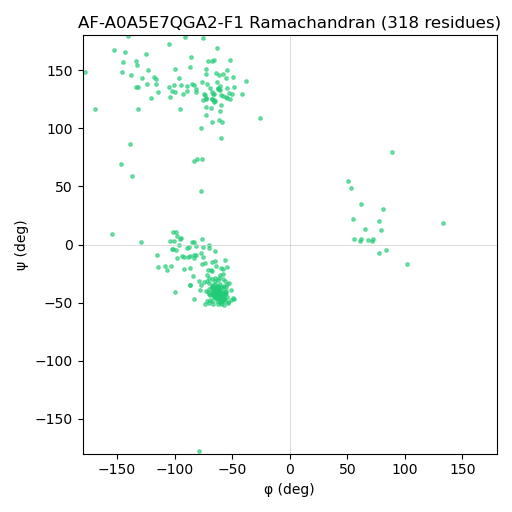91 ? -30.366 -6.592 29.374 1.00 90.25 191 ASN A O 1
ATOM 1540 N N . THR A 1 192 ? -29.994 -4.941 27.884 1.00 91.00 192 THR A N 1
ATOM 1541 C CA . THR A 1 192 ? -28.659 -4.560 28.331 1.00 91.00 192 THR A CA 1
ATOM 1542 C C . THR A 1 192 ? -28.610 -3.059 28.569 1.00 91.00 192 THR A C 1
ATOM 1544 O O . THR A 1 192 ? -29.324 -2.281 27.937 1.00 91.00 192 THR A O 1
ATOM 1547 N N . ARG A 1 193 ? -27.761 -2.647 29.505 1.00 89.75 193 ARG A N 1
ATOM 1548 C CA . ARG A 1 193 ? -27.545 -1.245 29.841 1.00 89.75 193 ARG A CA 1
ATOM 1549 C C . ARG A 1 193 ? -26.068 -0.918 29.710 1.00 89.75 193 ARG A C 1
ATOM 1551 O O . ARG A 1 193 ? -25.218 -1.694 30.143 1.00 89.75 193 ARG A O 1
ATOM 1558 N N . LEU A 1 194 ? -25.766 0.246 29.147 1.00 88.00 194 LEU A N 1
ATOM 1559 C CA . LEU A 1 194 ? -24.424 0.812 29.186 1.00 88.00 194 LEU A CA 1
ATOM 1560 C C . LEU A 1 194 ? -24.058 1.169 30.639 1.00 88.00 194 LEU A C 1
ATOM 1562 O O . LEU A 1 194 ? -24.779 1.916 31.304 1.00 88.00 194 LEU A O 1
ATOM 1566 N N . VAL A 1 195 ? -22.945 0.631 31.130 1.00 85.69 195 VAL A N 1
ATOM 1567 C CA . VAL A 1 195 ? -22.383 0.972 32.442 1.00 85.69 195 VAL A CA 1
ATOM 1568 C C . VAL A 1 195 ? -21.764 2.376 32.344 1.00 85.69 195 VAL A C 1
ATOM 1570 O O . VAL A 1 195 ? -21.032 2.659 31.400 1.00 85.69 195 VAL A O 1
ATOM 1573 N N . GLU A 1 196 ? -22.122 3.273 33.268 1.00 68.50 196 GLU A N 1
ATOM 1574 C CA . GLU A 1 196 ? -22.016 4.740 33.131 1.00 68.50 196 GLU A CA 1
ATOM 1575 C C . GLU A 1 196 ? -20.588 5.343 32.968 1.00 68.50 196 GLU A C 1
ATOM 1577 O O . GLU A 1 196 ? -19.560 4.693 33.147 1.00 68.50 196 GLU A O 1
ATOM 1582 N N . LYS A 1 197 ? -20.580 6.645 32.624 1.00 53.84 197 LYS A N 1
ATOM 1583 C CA . LYS A 1 197 ? -19.794 7.414 31.626 1.00 53.84 197 LYS A CA 1
ATOM 1584 C C . LYS A 1 197 ? -18.290 7.673 31.835 1.00 53.84 197 LYS A C 1
ATOM 1586 O O . LYS A 1 197 ? -17.682 8.290 30.965 1.00 53.84 197 LYS A O 1
ATOM 1591 N N . SER A 1 198 ? -17.667 7.271 32.939 1.00 52.16 198 SER A N 1
ATOM 1592 C CA . SER A 1 198 ? -16.258 7.633 33.211 1.00 52.16 198 SER A CA 1
ATOM 1593 C C . SER A 1 198 ? -15.235 6.753 32.488 1.00 52.16 198 SER A C 1
ATOM 1595 O O . SER A 1 198 ? -14.039 7.048 32.502 1.00 52.16 198 SER A O 1
ATOM 1597 N N . ARG A 1 199 ? -15.682 5.662 31.850 1.00 60.00 199 ARG A N 1
ATOM 1598 C CA . ARG A 1 199 ? -14.797 4.776 31.095 1.00 60.00 199 ARG A CA 1
ATOM 1599 C C . ARG A 1 199 ? -14.756 5.197 29.632 1.00 60.00 199 ARG A C 1
ATOM 1601 O O . ARG A 1 199 ? -15.799 5.278 28.993 1.00 60.00 199 ARG A O 1
ATOM 1608 N N . PRO A 1 200 ? -13.560 5.362 29.054 1.00 68.75 200 PRO A N 1
ATOM 1609 C CA . PRO A 1 200 ? -13.427 5.823 27.679 1.00 68.75 200 PRO A CA 1
ATOM 1610 C C . PRO A 1 200 ? -13.782 4.700 26.665 1.00 68.75 200 PRO A C 1
ATOM 1612 O O . PRO A 1 200 ? -13.797 4.920 25.458 1.00 68.75 200 PRO A O 1
ATOM 1615 N N . ARG A 1 201 ? -14.116 3.489 27.149 1.00 80.75 201 ARG A N 1
ATOM 1616 C CA . ARG A 1 201 ? -14.541 2.317 26.370 1.00 80.75 201 ARG A CA 1
ATOM 1617 C C . ARG A 1 201 ? -15.953 1.850 26.782 1.00 80.75 201 ARG A C 1
ATOM 1619 O O . ARG A 1 201 ? -16.125 1.504 27.957 1.00 80.75 201 ARG A O 1
ATOM 1626 N N . PRO A 1 202 ? -16.912 1.713 25.842 1.00 85.50 202 PRO A N 1
ATOM 1627 C CA . PRO A 1 202 ? -18.248 1.197 26.135 1.00 85.50 202 PRO A CA 1
ATOM 1628 C C . PRO A 1 202 ? -18.227 -0.206 26.756 1.00 85.50 202 PRO A C 1
ATOM 1630 O O . PRO A 1 202 ? -17.601 -1.142 26.242 1.00 85.50 202 PRO A O 1
ATOM 1633 N N . THR A 1 203 ? -18.919 -0.337 27.886 1.00 89.25 203 THR A N 1
ATOM 1634 C CA . THR A 1 203 ? -19.097 -1.589 28.627 1.00 89.25 203 THR A CA 1
ATOM 1635 C C . THR A 1 203 ? -20.574 -1.747 28.954 1.00 89.25 203 THR A C 1
ATOM 1637 O O . THR A 1 203 ? -21.219 -0.793 29.379 1.00 89.25 203 THR A O 1
ATOM 1640 N N . PHE A 1 204 ? -21.109 -2.944 28.762 1.00 91.12 204 PHE A N 1
ATOM 1641 C CA . PHE A 1 204 ? -22.526 -3.250 28.882 1.00 91.12 204 PHE A CA 1
ATOM 1642 C C . PHE A 1 204 ? -22.755 -4.257 29.996 1.00 91.12 204 PHE A C 1
ATOM 1644 O O . PHE A 1 204 ? -21.966 -5.180 30.184 1.00 91.12 204 PHE A O 1
ATOM 1651 N N . GLN A 1 205 ? -23.860 -4.108 30.709 1.00 91.56 205 GLN A N 1
ATOM 1652 C CA . GLN A 1 205 ? -24.338 -5.077 31.681 1.00 91.56 205 GLN A CA 1
ATOM 1653 C C . GLN A 1 205 ? -25.659 -5.660 31.190 1.00 91.56 205 GLN A C 1
ATOM 1655 O O . GLN A 1 205 ? -26.559 -4.925 30.786 1.00 91.56 205 GLN A O 1
ATOM 1660 N N . CYS A 1 206 ? -25.786 -6.985 31.213 1.00 92.75 206 CYS A N 1
ATOM 1661 C CA . CYS A 1 206 ? -27.054 -7.645 30.940 1.00 92.75 206 CYS A CA 1
ATOM 1662 C C . CYS A 1 206 ? -27.930 -7.647 32.201 1.00 92.75 206 CYS A C 1
ATOM 1664 O O . CYS A 1 206 ? -27.478 -8.015 33.283 1.00 92.75 206 CYS A O 1
ATOM 1666 N N . TRP A 1 207 ? -29.192 -7.241 32.050 1.00 88.25 207 TRP A N 1
ATOM 1667 C CA . TRP A 1 207 ? -30.186 -7.190 33.129 1.00 88.25 207 TRP A CA 1
ATOM 1668 C C . TRP A 1 207 ? -31.166 -8.365 33.112 1.00 88.25 207 TRP A C 1
ATOM 1670 O O . TRP A 1 207 ? -32.152 -8.391 33.850 1.00 88.25 207 TRP A O 1
ATOM 1680 N N . ARG A 1 208 ? -30.891 -9.394 32.305 1.00 90.62 208 ARG A N 1
ATOM 1681 C CA . ARG A 1 208 ? -31.632 -10.652 32.394 1.00 90.62 208 ARG A CA 1
ATOM 1682 C C . ARG A 1 208 ? -31.289 -11.322 33.726 1.00 90.62 208 ARG A C 1
ATOM 1684 O O . ARG A 1 208 ? -30.124 -11.583 34.003 1.00 90.62 208 ARG A O 1
ATOM 1691 N N . ARG A 1 209 ? -32.308 -11.652 34.526 1.00 83.81 209 ARG A N 1
ATOM 1692 C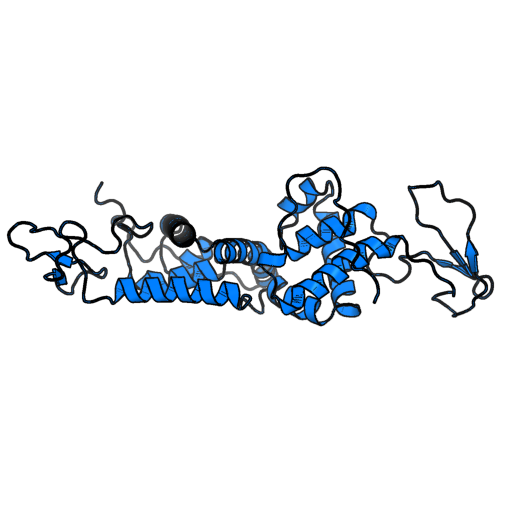 CA . ARG A 1 209 ? -32.165 -12.196 35.895 1.00 83.81 209 ARG A CA 1
ATOM 1693 C C . ARG A 1 209 ? -31.243 -13.422 35.999 1.00 83.81 209 ARG A C 1
ATOM 1695 O O . ARG A 1 209 ? -30.560 -13.586 36.997 1.00 83.81 209 ARG A O 1
ATOM 1702 N N . GLN A 1 210 ? -31.215 -14.256 34.959 1.00 88.25 210 GLN A N 1
ATOM 1703 C CA . GLN A 1 210 ? -30.386 -15.468 34.868 1.00 88.25 210 GLN A CA 1
ATOM 1704 C C . GLN A 1 210 ? -29.041 -15.243 34.143 1.00 88.25 210 GLN A C 1
ATOM 1706 O O . GLN A 1 210 ? -28.325 -16.196 33.868 1.00 88.25 210 GLN A O 1
ATOM 1711 N N . CYS A 1 211 ? -28.701 -14.002 33.781 1.00 88.69 211 CYS A N 1
ATOM 1712 C CA . CYS A 1 211 ? -27.463 -13.661 33.080 1.00 88.69 211 CYS A CA 1
ATOM 1713 C C . CYS A 1 211 ? -26.945 -12.270 33.503 1.00 88.69 211 CYS A C 1
ATOM 1715 O O . CYS A 1 211 ? -26.953 -11.345 32.689 1.00 88.69 211 CYS A O 1
ATOM 1717 N N . PRO A 1 212 ? -26.465 -12.090 34.749 1.00 83.12 212 PRO A N 1
ATOM 1718 C CA . PRO A 1 212 ? -25.920 -10.819 35.236 1.00 83.12 212 PRO A CA 1
ATOM 1719 C C . PRO A 1 212 ? -24.488 -10.556 34.718 1.00 83.12 212 PRO A C 1
ATOM 1721 O O . PRO A 1 212 ? -23.586 -10.212 35.475 1.00 83.12 212 PRO A O 1
ATOM 1724 N N . SER A 1 213 ? -24.251 -10.760 33.420 1.00 88.38 213 SER A N 1
ATOM 1725 C CA . SER A 1 213 ? -22.930 -10.631 32.798 1.00 88.38 213 SER A CA 1
ATOM 1726 C C . SER A 1 213 ? -22.599 -9.178 32.453 1.00 88.38 213 SER A C 1
ATOM 1728 O O . SER A 1 213 ? -23.422 -8.494 31.835 1.00 88.38 213 SER A O 1
ATOM 1730 N N . THR A 1 214 ? -21.365 -8.758 32.727 1.00 89.81 214 THR A N 1
ATOM 1731 C CA . THR A 1 214 ? -20.774 -7.522 32.193 1.00 89.81 214 THR A CA 1
ATOM 1732 C C . THR A 1 214 ? -19.869 -7.867 31.017 1.00 89.81 214 THR A C 1
ATOM 1734 O O . THR A 1 214 ? -19.049 -8.777 31.115 1.00 89.81 214 THR A O 1
ATOM 1737 N N . PHE A 1 215 ? -20.008 -7.167 29.896 1.00 89.94 215 PHE A N 1
ATOM 1738 C CA . PHE A 1 215 ? -19.271 -7.462 28.672 1.00 89.94 215 PHE A CA 1
ATOM 1739 C C . PHE A 1 215 ? -18.908 -6.190 27.902 1.00 89.94 215 PHE A C 1
ATOM 1741 O O . PHE A 1 215 ? -19.543 -5.146 28.031 1.00 89.94 215 PHE A O 1
ATOM 1748 N N . SER A 1 216 ? -17.876 -6.281 27.069 1.00 89.50 216 SER A N 1
ATOM 1749 C CA . SER A 1 216 ? -17.531 -5.251 26.089 1.00 89.50 216 SER A CA 1
ATOM 1750 C C . SER A 1 216 ? -17.690 -5.835 24.695 1.00 89.50 216 SER A C 1
ATOM 1752 O O . SER A 1 216 ? -17.315 -6.980 24.464 1.00 89.50 216 SER A O 1
ATOM 1754 N N . LEU A 1 217 ? -18.179 -5.038 23.748 1.00 89.38 217 LEU A N 1
ATOM 1755 C CA . LEU A 1 217 ? -18.235 -5.438 22.338 1.00 89.38 217 LEU A CA 1
ATOM 1756 C C . LEU A 1 217 ? -16.843 -5.573 21.702 1.00 89.38 217 LEU A C 1
ATOM 1758 O O . LEU A 1 217 ? -16.692 -6.175 20.647 1.00 89.38 217 LEU A O 1
ATOM 1762 N N . LEU A 1 218 ? -15.816 -5.034 22.361 1.00 90.06 218 LEU A N 1
ATOM 1763 C CA . LEU A 1 218 ? -14.418 -5.185 21.964 1.00 90.06 218 LEU A CA 1
ATOM 1764 C C . LEU A 1 218 ? -13.759 -6.426 22.582 1.00 90.06 218 LEU A C 1
ATOM 1766 O O . LEU A 1 218 ? -12.584 -6.682 22.302 1.00 90.06 218 LEU A O 1
ATOM 1770 N N . ALA A 1 219 ? -14.468 -7.174 23.435 1.00 88.75 219 ALA A N 1
ATOM 1771 C CA . ALA A 1 219 ? -13.976 -8.446 23.948 1.00 88.75 219 ALA A CA 1
ATOM 1772 C C . ALA A 1 219 ? -13.737 -9.414 22.778 1.00 88.75 219 ALA A C 1
ATOM 1774 O O . ALA A 1 219 ? -14.521 -9.463 21.835 1.00 88.75 219 ALA A O 1
ATOM 1775 N N . GLY A 1 220 ? -12.616 -10.136 22.806 1.00 85.69 220 GLY A N 1
ATOM 1776 C CA . GLY A 1 220 ? -12.223 -11.044 21.722 1.00 85.69 220 GLY A CA 1
ATOM 1777 C C . GLY A 1 220 ? -11.635 -10.368 20.477 1.00 85.69 220 GLY A C 1
ATOM 1778 O O . GLY A 1 220 ? -11.113 -11.065 19.617 1.00 85.69 220 GLY A O 1
ATOM 1779 N N . THR A 1 221 ? -11.647 -9.034 20.383 1.00 91.81 221 THR A N 1
ATOM 1780 C CA . THR A 1 221 ? -10.969 -8.314 19.290 1.00 91.81 221 THR A CA 1
ATOM 1781 C C . THR A 1 221 ? -9.500 -8.058 19.611 1.00 91.81 221 THR A C 1
ATOM 1783 O O . THR A 1 221 ? -9.098 -7.974 20.780 1.00 91.81 221 THR A O 1
ATOM 1786 N N . ALA A 1 222 ? -8.701 -7.766 18.584 1.00 93.44 222 ALA A N 1
ATOM 1787 C CA . ALA A 1 222 ? -7.351 -7.250 18.781 1.00 93.44 222 ALA A CA 1
ATOM 1788 C C . ALA A 1 222 ? -7.268 -5.960 19.622 1.00 93.44 222 ALA A C 1
ATOM 1790 O O . ALA A 1 222 ? -6.173 -5.619 20.053 1.00 93.44 222 ALA A O 1
ATOM 1791 N N . LEU A 1 223 ? -8.360 -5.235 19.892 1.00 92.19 223 LEU A N 1
ATOM 1792 C CA . LEU A 1 223 ? -8.353 -4.021 20.724 1.00 92.19 223 LEU A CA 1
ATOM 1793 C C . LEU A 1 223 ? -8.720 -4.282 22.197 1.00 92.19 223 LEU A C 1
ATOM 1795 O O . LEU A 1 223 ? -8.816 -3.346 23.002 1.00 92.19 223 LEU A O 1
ATOM 1799 N N . ALA A 1 224 ? -8.912 -5.542 22.593 1.00 89.00 224 ALA A N 1
ATOM 1800 C CA . ALA A 1 224 ? -9.144 -5.918 23.984 1.00 89.00 224 ALA A CA 1
ATOM 1801 C C . ALA A 1 224 ? -8.023 -5.390 24.909 1.00 89.00 224 ALA A C 1
ATOM 1803 O O . ALA A 1 224 ? -6.835 -5.482 24.585 1.00 89.00 224 ALA A O 1
ATOM 1804 N N . HIS A 1 225 ? -8.413 -4.806 26.048 1.00 85.44 225 HIS A N 1
ATOM 1805 C CA . HIS A 1 225 ? -7.530 -4.267 27.104 1.00 85.44 225 HIS A CA 1
ATOM 1806 C C . HIS A 1 225 ? -6.596 -3.110 26.708 1.00 85.44 225 HIS A C 1
ATOM 1808 O O . HIS A 1 225 ? -5.792 -2.650 27.512 1.00 85.44 225 HIS A O 1
ATOM 1814 N N . LEU A 1 226 ? -6.694 -2.594 25.484 1.00 90.00 226 LEU A N 1
ATOM 1815 C CA . LEU A 1 226 ? -5.944 -1.409 25.076 1.00 90.00 226 LEU A CA 1
ATOM 1816 C C . LEU A 1 226 ? -6.425 -0.141 25.824 1.00 90.00 226 LEU A C 1
ATOM 1818 O O . LEU A 1 226 ? -7.624 0.127 25.908 1.00 90.00 226 LEU A O 1
ATOM 1822 N N . GLY A 1 227 ? -5.509 0.645 26.388 1.00 87.00 227 GLY A N 1
ATOM 1823 C CA . GLY A 1 227 ? -5.844 1.925 27.030 1.00 87.00 227 GLY A CA 1
ATOM 1824 C C . GLY A 1 227 ? -6.140 3.045 26.024 1.00 87.00 227 GLY A C 1
ATOM 1825 O O . GLY A 1 227 ? -5.997 2.850 24.817 1.00 87.00 227 GLY A O 1
ATOM 1826 N N . HIS A 1 228 ? -6.498 4.224 26.536 1.00 87.75 228 HIS A N 1
ATOM 1827 C CA . HIS A 1 228 ? -6.584 5.487 25.787 1.00 87.75 228 HIS A CA 1
ATOM 1828 C C . HIS A 1 228 ? -7.388 5.442 24.465 1.00 87.75 228 HIS A C 1
ATOM 1830 O O . HIS A 1 228 ? -6.854 5.774 23.400 1.00 87.75 228 HIS A O 1
ATOM 1836 N N . PRO A 1 229 ? -8.656 4.993 24.482 1.00 90.12 229 PRO A N 1
ATOM 1837 C CA . PRO A 1 229 ? -9.473 4.894 23.274 1.00 90.12 229 PRO A CA 1
ATOM 1838 C C . PRO A 1 229 ? -9.772 6.234 22.599 1.00 90.12 229 PRO A C 1
ATOM 1840 O O . PRO A 1 229 ? -10.026 6.253 21.396 1.00 90.12 229 PRO A O 1
ATOM 1843 N N . GLU A 1 230 ? -9.626 7.352 23.310 1.00 89.19 230 GLU A N 1
ATOM 1844 C CA . GLU A 1 230 ? -9.652 8.701 22.742 1.00 89.19 230 GLU A CA 1
ATOM 1845 C C . GLU A 1 230 ? -8.583 8.921 21.657 1.00 89.19 230 GLU A C 1
ATOM 1847 O O . GLU A 1 230 ? -8.780 9.730 20.755 1.00 89.19 230 GLU A O 1
ATOM 1852 N N . LEU A 1 231 ? -7.478 8.167 21.688 1.00 93.06 231 LEU A N 1
ATOM 1853 C CA . LEU A 1 231 ? -6.400 8.263 20.699 1.00 93.06 231 LEU A CA 1
ATOM 1854 C C . LEU A 1 231 ? -6.577 7.305 19.514 1.00 93.06 231 LEU A C 1
ATOM 1856 O O . LEU A 1 231 ? -5.821 7.382 18.547 1.00 93.06 231 LEU A O 1
ATOM 1860 N N . TRP A 1 232 ? -7.514 6.355 19.573 1.00 94.94 232 TRP A N 1
ATOM 1861 C CA . TRP A 1 232 ? -7.523 5.221 18.645 1.00 94.94 232 TRP A CA 1
ATOM 1862 C C . TRP A 1 232 ? -7.826 5.601 17.202 1.00 94.94 232 TRP A C 1
ATOM 1864 O O . TRP A 1 232 ? -7.230 5.014 16.305 1.00 94.94 232 TRP A O 1
ATOM 1874 N N . VAL A 1 233 ? -8.730 6.555 16.966 1.00 94.75 233 VAL A N 1
ATOM 1875 C CA . VAL A 1 233 ? -9.119 6.950 15.601 1.00 94.75 233 VAL A CA 1
ATOM 1876 C C . VAL A 1 233 ? -7.947 7.621 14.883 1.00 94.75 233 VAL A C 1
ATOM 1878 O O . VAL A 1 233 ? -7.557 7.169 13.808 1.00 94.75 233 VAL A O 1
ATOM 1881 N N . GLU A 1 234 ? -7.335 8.625 15.511 1.00 94.69 234 GLU A N 1
ATOM 1882 C CA . GLU A 1 234 ? -6.131 9.310 15.011 1.00 94.69 234 GLU A CA 1
ATOM 1883 C C . GLU A 1 234 ? -4.954 8.336 14.847 1.00 94.69 234 GLU A C 1
ATOM 1885 O O . GLU A 1 234 ? -4.250 8.327 13.833 1.00 94.69 234 GLU A O 1
ATOM 1890 N N . PHE A 1 235 ? -4.754 7.447 15.826 1.00 96.38 235 PHE A N 1
ATOM 1891 C CA . PHE A 1 235 ? -3.698 6.444 15.756 1.00 96.38 235 PHE A CA 1
ATOM 1892 C C . PHE A 1 235 ? -3.920 5.476 14.588 1.00 96.38 235 PHE A C 1
ATOM 1894 O O . PHE A 1 235 ? -2.982 5.198 13.837 1.00 96.38 235 PHE A O 1
ATOM 1901 N N . LEU A 1 236 ? -5.148 4.975 14.416 1.00 96.81 236 LEU A N 1
ATOM 1902 C CA . LEU A 1 236 ? -5.526 4.106 13.306 1.00 96.81 236 LEU A CA 1
ATOM 1903 C C . LEU A 1 236 ? -5.287 4.811 11.970 1.00 96.81 236 LEU A C 1
ATOM 1905 O O . LEU A 1 236 ? -4.639 4.221 11.114 1.00 96.81 236 LEU A O 1
ATOM 1909 N N . GLN A 1 237 ? -5.726 6.060 11.798 1.00 95.44 237 GLN A N 1
ATOM 1910 C CA . GLN A 1 237 ? -5.459 6.841 10.583 1.00 95.44 237 GLN A CA 1
ATOM 1911 C C . GLN A 1 237 ? -3.958 6.902 10.277 1.00 95.44 237 GLN A C 1
ATOM 1913 O O . GLN A 1 237 ? -3.540 6.578 9.168 1.00 95.44 237 GLN A O 1
ATOM 1918 N N . GLY A 1 238 ? -3.122 7.155 11.287 1.00 94.38 238 GLY A N 1
ATOM 1919 C CA . GLY A 1 238 ? -1.671 7.075 11.136 1.00 94.38 238 GLY A CA 1
ATOM 1920 C C . GLY A 1 238 ? -1.174 5.699 10.669 1.00 94.38 238 GLY A C 1
ATOM 1921 O O . GLY A 1 238 ? -0.305 5.605 9.800 1.00 94.38 238 GLY A O 1
ATOM 1922 N N . VAL A 1 239 ? -1.720 4.604 11.206 1.00 95.31 239 VAL A N 1
ATOM 1923 C CA . VAL A 1 239 ? -1.390 3.246 10.732 1.00 95.31 239 VAL A CA 1
ATOM 1924 C C . VAL A 1 239 ? -1.802 3.060 9.268 1.00 95.31 239 VAL A C 1
ATOM 1926 O O . VAL A 1 239 ? -1.012 2.520 8.489 1.00 95.31 239 VAL A O 1
ATOM 1929 N N . LEU A 1 240 ? -2.992 3.535 8.893 1.00 94.12 240 LEU A N 1
ATOM 1930 C CA . LEU A 1 240 ? -3.547 3.475 7.537 1.00 94.12 240 LEU A CA 1
ATOM 1931 C C . LEU A 1 240 ? -2.730 4.312 6.530 1.00 94.12 240 LEU A C 1
ATOM 1933 O O . LEU A 1 240 ? -2.629 3.949 5.358 1.00 94.12 240 LEU A O 1
ATOM 1937 N N . ASP A 1 241 ? -2.069 5.375 6.988 1.00 90.75 241 ASP A N 1
ATOM 1938 C CA . ASP A 1 241 ? -1.166 6.228 6.193 1.00 90.75 241 ASP A CA 1
ATOM 1939 C C . ASP A 1 241 ? 0.268 5.665 6.076 1.00 90.75 241 ASP A C 1
ATOM 1941 O O . ASP A 1 241 ? 1.175 6.267 5.478 1.00 90.75 241 ASP A O 1
ATOM 1945 N N . GLY A 1 242 ? 0.496 4.480 6.654 1.00 90.56 242 GLY A N 1
ATOM 1946 C CA . GLY A 1 242 ? 1.776 3.775 6.647 1.00 90.56 242 GLY A CA 1
ATOM 1947 C C . GLY A 1 242 ? 2.800 4.325 7.631 1.00 90.56 242 GLY A C 1
ATOM 1948 O O . GLY A 1 242 ? 3.998 4.055 7.481 1.00 90.56 242 GLY A O 1
ATOM 1949 N N . LEU A 1 243 ? 2.362 5.065 8.649 1.00 89.75 243 LEU A N 1
ATOM 1950 C CA . LEU A 1 243 ? 3.256 5.547 9.688 1.00 89.75 243 LEU A CA 1
ATOM 1951 C C . LEU A 1 243 ? 3.856 4.379 10.486 1.00 89.75 243 LEU A C 1
ATOM 1953 O O . LEU A 1 243 ? 3.289 3.294 10.671 1.00 89.75 243 LEU A O 1
ATOM 1957 N N . GLY A 1 244 ? 5.083 4.601 10.938 1.00 87.62 244 GLY A N 1
ATOM 1958 C CA . GLY A 1 244 ? 5.843 3.646 11.751 1.00 87.62 244 GLY A CA 1
ATOM 1959 C C . GLY A 1 244 ? 5.889 4.077 13.210 1.00 87.62 244 GLY A C 1
ATOM 1960 O O . GLY A 1 244 ? 5.499 5.193 13.538 1.00 87.62 244 GLY A O 1
ATOM 1961 N N . GLY A 1 245 ? 6.425 3.218 14.081 1.00 87.62 245 GLY A N 1
ATOM 1962 C CA . GLY A 1 245 ? 6.373 3.413 15.537 1.00 87.62 245 GLY A CA 1
ATOM 1963 C C . GLY A 1 245 ? 6.843 4.789 16.023 1.00 87.62 245 GLY A C 1
ATOM 1964 O O . GLY A 1 245 ? 6.204 5.359 16.895 1.00 87.62 245 GLY A O 1
ATOM 1965 N N . TYR A 1 246 ? 7.900 5.354 15.428 1.00 85.50 246 TYR A N 1
ATOM 1966 C CA . TYR A 1 246 ? 8.399 6.685 15.797 1.00 85.50 246 TYR A CA 1
ATOM 1967 C C . TYR A 1 246 ? 7.471 7.840 15.397 1.00 85.50 246 TYR A C 1
ATOM 1969 O O . TYR A 1 246 ? 7.339 8.781 16.171 1.00 85.50 246 TYR A O 1
ATOM 1977 N N . ASP A 1 247 ? 6.813 7.783 14.233 1.00 87.88 247 ASP A N 1
ATOM 1978 C CA . ASP A 1 247 ? 5.829 8.820 13.874 1.00 87.88 247 ASP A CA 1
ATOM 1979 C C . ASP A 1 247 ? 4.590 8.708 14.735 1.00 87.88 247 ASP A C 1
ATOM 1981 O O . ASP A 1 247 ? 4.065 9.715 15.183 1.00 87.88 247 ASP A O 1
ATOM 1985 N N . LEU A 1 248 ? 4.128 7.473 14.945 1.00 91.75 248 LEU A N 1
ATOM 1986 C CA . LEU A 1 248 ? 2.951 7.198 15.751 1.00 91.75 248 LEU A CA 1
ATOM 1987 C C . LEU A 1 248 ? 3.187 7.698 17.174 1.00 91.75 248 LEU A C 1
ATOM 1989 O O . LEU A 1 248 ? 2.361 8.439 17.684 1.00 91.75 248 LEU A O 1
ATOM 1993 N N . LYS A 1 249 ? 4.371 7.429 17.742 1.00 90.31 249 LYS A N 1
ATOM 1994 C CA . LYS A 1 249 ? 4.827 8.037 18.997 1.00 90.31 249 LYS A CA 1
ATOM 1995 C C . LYS A 1 249 ? 4.760 9.566 18.948 1.00 90.31 249 LYS A C 1
ATOM 1997 O O . LYS A 1 249 ? 4.249 10.174 19.881 1.00 90.31 249 LYS A O 1
ATOM 2002 N N . ARG A 1 250 ? 5.313 10.195 17.904 1.00 86.94 250 ARG A N 1
ATOM 2003 C CA . ARG A 1 250 ? 5.322 11.663 17.786 1.00 86.94 250 ARG A CA 1
ATOM 2004 C C . ARG A 1 250 ? 3.914 12.246 17.730 1.00 86.94 250 ARG A C 1
ATOM 2006 O O . ARG A 1 250 ? 3.665 13.242 18.392 1.00 86.94 250 ARG A O 1
ATOM 2013 N N . ARG A 1 251 ? 3.016 11.620 16.968 1.00 88.62 251 ARG A N 1
ATOM 2014 C CA . ARG A 1 251 ? 1.635 12.080 16.792 1.00 88.62 251 ARG A CA 1
ATOM 2015 C C . ARG A 1 251 ? 0.775 11.851 18.031 1.00 88.62 251 ARG A C 1
ATOM 2017 O O . ARG A 1 251 ? -0.021 12.713 18.365 1.00 88.62 251 ARG A O 1
ATOM 2024 N N . SER A 1 252 ? 0.928 10.714 18.710 1.00 89.38 252 SER A N 1
ATOM 2025 C CA . SER A 1 252 ? 0.050 10.339 19.825 1.00 89.38 252 SER A CA 1
ATOM 2026 C C . SER A 1 252 ? 0.612 10.646 21.214 1.00 89.38 252 SER A C 1
ATOM 2028 O O . SER A 1 252 ? -0.097 10.488 22.200 1.00 89.38 252 SER A O 1
ATOM 2030 N N . GLY A 1 253 ? 1.897 10.997 21.333 1.00 87.38 253 GLY A N 1
ATOM 2031 C CA . GLY A 1 253 ? 2.565 11.207 22.624 1.00 87.38 253 GLY A CA 1
ATOM 2032 C C . GLY A 1 253 ? 2.833 9.924 23.429 1.00 87.38 253 GLY A C 1
ATOM 2033 O O . GLY A 1 253 ? 3.367 9.998 24.539 1.00 87.38 253 GLY A O 1
ATOM 2034 N N . LEU A 1 254 ? 2.500 8.746 22.886 1.00 89.75 254 LEU A N 1
ATOM 2035 C CA . LEU A 1 254 ? 2.737 7.445 23.518 1.00 89.75 254 LEU A CA 1
ATOM 2036 C C . LEU A 1 254 ? 4.226 7.079 23.526 1.00 89.75 254 LEU A C 1
ATOM 2038 O O . LEU A 1 254 ? 5.014 7.508 22.681 1.00 89.75 254 LEU A O 1
ATOM 2042 N N . CYS A 1 255 ? 4.638 6.188 24.428 1.00 90.00 255 CYS A N 1
ATOM 2043 C CA . CYS A 1 255 ? 5.984 5.629 24.357 1.00 90.00 255 CYS A CA 1
ATOM 2044 C C . CYS A 1 255 ? 6.164 4.756 23.093 1.00 90.00 255 CYS A C 1
ATOM 2046 O O . CYS A 1 255 ? 5.202 4.260 22.494 1.00 90.00 255 CYS A O 1
ATOM 2048 N N . LEU A 1 256 ? 7.416 4.549 22.668 1.00 87.50 256 LEU A N 1
ATOM 2049 C CA . LEU A 1 256 ? 7.714 3.808 21.435 1.00 87.50 256 LEU A CA 1
ATOM 2050 C C . LEU A 1 256 ? 7.230 2.352 21.510 1.00 87.50 256 LEU A C 1
ATOM 2052 O O . LEU A 1 256 ? 6.666 1.848 20.540 1.00 87.50 256 LEU A O 1
ATOM 2056 N N . ARG A 1 257 ? 7.412 1.693 22.664 1.00 91.69 257 ARG A N 1
ATOM 2057 C CA . ARG A 1 257 ? 6.967 0.309 22.889 1.00 91.69 257 ARG A CA 1
ATOM 2058 C C . ARG A 1 257 ? 5.454 0.186 22.701 1.00 91.69 257 ARG A C 1
ATOM 2060 O O . ARG A 1 257 ? 5.017 -0.651 21.914 1.00 91.69 257 ARG A O 1
ATOM 2067 N N . THR A 1 258 ? 4.684 1.068 23.340 1.00 92.56 258 THR A N 1
ATOM 2068 C CA . THR A 1 258 ? 3.222 1.131 23.204 1.00 92.56 258 THR A CA 1
ATOM 2069 C C . THR A 1 258 ? 2.816 1.419 21.762 1.00 92.56 258 THR A C 1
ATOM 2071 O O . THR A 1 258 ? 1.972 0.718 21.220 1.00 92.56 258 THR A O 1
ATOM 2074 N N . SER A 1 259 ? 3.483 2.358 21.085 1.00 93.94 259 SER A N 1
ATOM 2075 C CA . SER A 1 259 ? 3.199 2.680 19.677 1.00 93.94 259 SER A CA 1
ATOM 2076 C C . SER A 1 259 ? 3.436 1.485 18.740 1.00 93.94 259 SER A C 1
ATOM 2078 O O . SER A 1 259 ? 2.641 1.217 17.841 1.00 93.94 259 SER A O 1
ATOM 2080 N N . ILE A 1 260 ? 4.510 0.717 18.946 1.00 92.50 260 ILE A N 1
ATOM 2081 C CA . ILE A 1 260 ? 4.779 -0.501 18.163 1.00 92.50 260 ILE A CA 1
ATOM 2082 C C . ILE A 1 260 ? 3.727 -1.577 18.456 1.00 92.50 260 ILE A C 1
ATOM 2084 O O . ILE A 1 260 ? 3.231 -2.213 17.523 1.00 92.50 260 ILE A O 1
ATOM 2088 N N . GLN A 1 261 ? 3.374 -1.774 19.728 1.00 95.62 261 GLN A N 1
ATOM 2089 C CA . GLN A 1 261 ? 2.358 -2.739 20.143 1.00 95.62 261 GLN A CA 1
ATOM 2090 C C . GLN A 1 261 ? 0.986 -2.389 19.558 1.00 95.62 261 GLN A C 1
ATOM 2092 O O . GLN A 1 261 ? 0.374 -3.233 18.909 1.00 95.62 261 GLN A O 1
ATOM 2097 N N . TRP A 1 262 ? 0.529 -1.147 19.723 1.00 96.62 262 TRP A N 1
ATOM 2098 C CA . TRP A 1 262 ? -0.738 -0.658 19.182 1.00 96.62 262 TRP A CA 1
ATOM 2099 C C . TRP A 1 262 ? -0.800 -0.849 17.675 1.00 96.62 262 TRP A C 1
ATOM 2101 O O . TRP A 1 262 ? -1.756 -1.424 17.168 1.00 96.62 262 TRP A O 1
ATOM 2111 N N . ARG A 1 263 ? 0.264 -0.476 16.954 1.00 96.50 263 ARG A N 1
ATOM 2112 C CA . ARG A 1 263 ? 0.339 -0.694 15.508 1.00 96.50 263 ARG A CA 1
A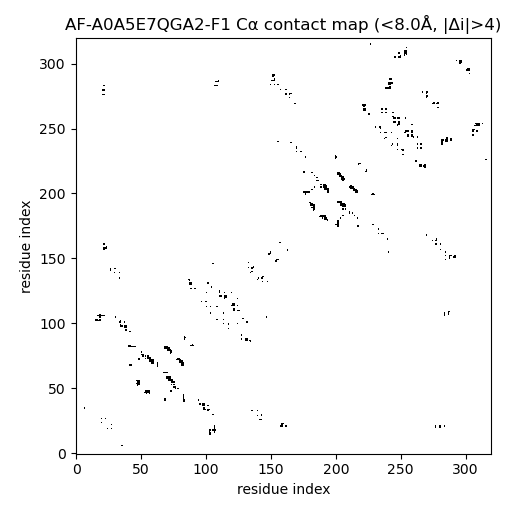TOM 2113 C C . ARG A 1 263 ? 0.150 -2.168 15.137 1.00 96.50 263 ARG A C 1
ATOM 2115 O O . ARG A 1 263 ? -0.552 -2.458 14.176 1.00 96.50 263 ARG A O 1
ATOM 2122 N N . ARG A 1 264 ? 0.768 -3.103 15.869 1.00 96.00 264 ARG A N 1
ATOM 2123 C CA . ARG A 1 264 ? 0.567 -4.546 15.637 1.00 96.00 264 ARG A CA 1
ATOM 2124 C C . ARG A 1 264 ? -0.886 -4.955 15.878 1.00 96.00 264 ARG A C 1
ATOM 2126 O O . ARG A 1 264 ? -1.436 -5.678 15.056 1.00 96.00 264 ARG A O 1
ATOM 2133 N N . ARG A 1 265 ? -1.512 -4.464 16.952 1.00 96.81 265 ARG A N 1
ATOM 2134 C CA . ARG A 1 265 ? -2.912 -4.773 17.280 1.00 96.81 265 ARG A CA 1
ATOM 2135 C C . ARG A 1 265 ? -3.896 -4.215 16.250 1.00 96.81 265 ARG A C 1
ATOM 2137 O O . ARG A 1 265 ? -4.757 -4.956 15.802 1.00 96.81 265 ARG A O 1
ATOM 2144 N N . PHE A 1 266 ? -3.717 -2.980 15.783 1.00 97.50 266 PHE A N 1
ATOM 2145 C CA . PHE A 1 266 ? -4.540 -2.428 14.698 1.00 97.50 266 PHE A CA 1
ATOM 2146 C C . PHE A 1 266 ? -4.369 -3.191 13.378 1.00 97.50 266 PHE A C 1
ATOM 2148 O O . PHE A 1 266 ? -5.346 -3.414 12.676 1.00 97.50 266 PHE A O 1
ATOM 2155 N N . LEU A 1 267 ? -3.160 -3.653 13.042 1.00 96.88 267 LEU A N 1
ATOM 2156 C CA . LEU A 1 267 ? -2.986 -4.517 11.868 1.00 96.88 267 LEU A CA 1
ATOM 2157 C C . LEU A 1 267 ? -3.649 -5.890 12.042 1.00 96.88 267 LEU A C 1
ATOM 2159 O O . LEU A 1 267 ? -4.199 -6.411 11.077 1.00 96.88 267 LEU A O 1
ATOM 2163 N N . SER A 1 268 ? -3.619 -6.463 13.251 1.00 96.56 268 SER A N 1
ATOM 2164 C CA . SER A 1 268 ? -4.352 -7.699 13.563 1.00 96.56 268 SER A CA 1
ATOM 2165 C C . SER A 1 268 ? -5.854 -7.498 13.408 1.00 96.56 268 SER A C 1
ATOM 2167 O O . SER A 1 268 ? -6.498 -8.302 12.754 1.00 96.56 268 SER A O 1
ATOM 2169 N N . LEU A 1 269 ? -6.388 -6.374 13.895 1.00 96.56 269 LEU A N 1
ATOM 2170 C CA . LEU A 1 269 ? -7.795 -6.015 13.732 1.00 96.56 269 LEU A CA 1
ATOM 2171 C C . LEU A 1 269 ? -8.207 -5.970 12.254 1.00 96.56 269 LEU A C 1
ATOM 2173 O O . LEU A 1 269 ? -9.221 -6.545 11.876 1.00 96.56 269 LEU A O 1
ATOM 2177 N N . ILE A 1 270 ? -7.422 -5.293 11.411 1.00 97.19 270 ILE A N 1
ATOM 2178 C CA . ILE A 1 270 ? -7.705 -5.196 9.970 1.00 97.19 270 ILE A CA 1
ATOM 2179 C C . ILE A 1 270 ? -7.672 -6.592 9.324 1.00 97.19 270 ILE A C 1
ATOM 2181 O O . ILE A 1 270 ? -8.500 -6.898 8.468 1.00 97.19 270 ILE A O 1
ATOM 2185 N N .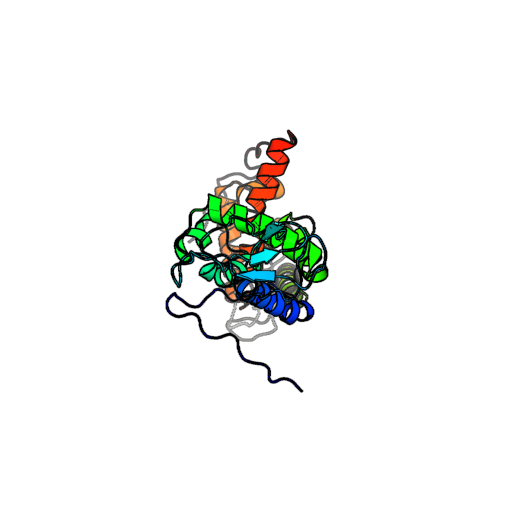 LYS A 1 271 ? -6.750 -7.459 9.768 1.00 96.12 271 LYS A N 1
ATOM 2186 C CA . LYS A 1 271 ? -6.666 -8.857 9.328 1.00 96.12 271 LYS A CA 1
ATOM 2187 C C . LYS A 1 271 ? -7.878 -9.682 9.771 1.00 96.12 271 LYS A C 1
ATOM 2189 O O . LYS A 1 271 ? -8.420 -10.417 8.957 1.00 96.12 271 LYS A O 1
ATOM 2194 N N . GLU A 1 272 ? -8.299 -9.553 11.028 1.00 94.50 272 GLU A N 1
ATOM 2195 C CA . GLU A 1 272 ? -9.473 -10.224 11.609 1.00 94.50 272 GLU A CA 1
ATOM 2196 C C . GLU A 1 272 ? -10.767 -9.841 10.879 1.00 94.50 272 GLU A C 1
ATOM 2198 O O . GLU A 1 272 ? -11.642 -10.682 10.708 1.00 94.50 272 GLU A O 1
ATOM 2203 N N . GLN A 1 273 ? -10.866 -8.601 10.390 1.00 93.88 273 GLN A N 1
ATOM 2204 C CA . GLN A 1 273 ? -12.001 -8.128 9.588 1.00 93.88 273 GLN A CA 1
ATOM 2205 C C . GLN A 1 273 ? -11.921 -8.517 8.099 1.00 93.88 273 GLN A C 1
ATOM 2207 O O . GLN A 1 273 ? -12.829 -8.199 7.339 1.00 93.88 273 GLN A O 1
ATOM 2212 N N . GLY A 1 274 ? -10.857 -9.202 7.662 1.00 94.19 274 GLY A N 1
ATOM 2213 C CA . GLY A 1 274 ? -10.731 -9.706 6.290 1.00 94.19 274 GLY A CA 1
ATOM 2214 C C . GLY A 1 274 ? -10.311 -8.670 5.240 1.00 94.19 274 GLY A C 1
ATOM 2215 O O . GLY A 1 274 ? -10.370 -8.956 4.046 1.00 94.19 274 GLY A O 1
ATOM 2216 N N . TYR A 1 275 ? -9.841 -7.486 5.639 1.00 94.75 275 TYR A N 1
ATOM 2217 C CA . TYR A 1 275 ? -9.447 -6.423 4.702 1.00 94.75 275 TYR A CA 1
ATOM 2218 C C . TYR A 1 275 ? -8.016 -6.609 4.176 1.00 94.75 275 TYR A C 1
ATOM 2220 O O . TYR A 1 275 ? -7.073 -5.906 4.558 1.00 94.75 275 TYR A O 1
ATOM 2228 N N . VAL A 1 276 ? -7.837 -7.607 3.308 1.00 90.06 276 VAL A N 1
ATOM 2229 C CA . VAL A 1 276 ? -6.528 -8.003 2.764 1.00 90.06 276 VAL A CA 1
ATOM 2230 C C . VAL A 1 276 ? -5.913 -6.906 1.892 1.00 90.06 276 VAL A C 1
ATOM 2232 O O . VAL A 1 276 ? -4.726 -6.606 2.042 1.00 90.06 276 VAL A O 1
ATOM 2235 N N . GLU A 1 277 ? -6.698 -6.269 1.022 1.00 90.94 277 GLU A N 1
ATOM 2236 C CA . GLU A 1 277 ? -6.199 -5.226 0.116 1.00 90.94 277 GLU A CA 1
ATOM 2237 C C . GLU A 1 277 ? -5.707 -4.004 0.898 1.00 90.94 277 GLU A C 1
ATOM 2239 O O . GLU A 1 277 ? -4.639 -3.460 0.610 1.00 90.94 277 GLU A O 1
ATOM 2244 N N . LEU A 1 278 ? -6.420 -3.631 1.966 1.00 93.88 278 LEU A N 1
ATOM 2245 C CA . LEU A 1 278 ? -5.998 -2.571 2.874 1.00 93.88 278 LEU A CA 1
ATOM 2246 C C . LEU A 1 278 ? -4.673 -2.898 3.576 1.00 93.88 278 LEU A C 1
ATOM 2248 O O . LEU A 1 278 ? -3.803 -2.033 3.685 1.00 93.88 278 LEU A O 1
ATOM 2252 N N . LEU A 1 279 ? -4.463 -4.140 4.023 1.00 93.25 279 LEU A N 1
ATOM 2253 C CA . LEU A 1 279 ? -3.179 -4.551 4.608 1.00 93.25 279 LEU A CA 1
ATOM 2254 C C . LEU A 1 279 ? -2.030 -4.452 3.604 1.00 93.25 279 LEU A C 1
ATOM 2256 O O . LEU A 1 279 ? -0.939 -3.982 3.956 1.00 93.25 279 LEU A O 1
ATOM 2260 N N . GLN A 1 280 ? -2.266 -4.882 2.364 1.00 89.69 280 GLN A N 1
ATOM 2261 C CA . GLN A 1 280 ? -1.281 -4.770 1.294 1.00 89.69 280 GLN A CA 1
ATOM 2262 C C . GLN A 1 280 ? -0.974 -3.304 0.986 1.00 89.69 280 GLN A C 1
ATOM 2264 O O . GLN A 1 280 ? 0.200 -2.934 0.938 1.00 89.69 280 GLN A O 1
ATOM 2269 N N . TRP A 1 281 ? -1.994 -2.446 0.919 1.00 90.88 281 TRP A N 1
ATOM 2270 C CA . TRP A 1 281 ? -1.834 -1.002 0.765 1.00 90.88 281 TRP A CA 1
ATOM 2271 C C . TRP A 1 281 ? -0.999 -0.373 1.888 1.00 90.88 281 TRP A C 1
ATOM 2273 O O . TRP A 1 281 ? -0.058 0.377 1.624 1.00 90.88 281 TRP A O 1
ATOM 2283 N N . ILE A 1 282 ? -1.267 -0.714 3.153 1.00 91.69 282 ILE A N 1
ATOM 2284 C CA . ILE A 1 282 ? -0.495 -0.198 4.297 1.00 91.69 282 ILE A CA 1
ATOM 2285 C C . ILE A 1 282 ? 0.978 -0.613 4.191 1.00 91.69 282 ILE A C 1
ATOM 2287 O O . ILE A 1 282 ? 1.883 0.182 4.469 1.00 91.69 282 ILE A O 1
ATOM 2291 N N . LYS A 1 283 ? 1.247 -1.861 3.788 1.00 88.62 283 LYS A N 1
ATOM 2292 C CA . LYS A 1 283 ? 2.614 -2.346 3.539 1.00 88.62 283 LYS A CA 1
ATOM 2293 C C . LYS A 1 283 ? 3.263 -1.559 2.394 1.00 88.62 283 LYS A C 1
ATOM 2295 O O . LYS A 1 283 ? 4.400 -1.099 2.537 1.00 88.62 283 LYS A O 1
ATOM 2300 N N . TRP A 1 284 ? 2.524 -1.364 1.306 1.00 87.50 284 TRP A N 1
ATOM 2301 C CA . TRP A 1 284 ? 2.942 -0.666 0.095 1.00 87.50 284 TRP A CA 1
ATOM 2302 C C . TRP A 1 284 ? 3.314 0.796 0.368 1.00 87.50 284 TRP A C 1
ATOM 2304 O O . TRP A 1 284 ? 4.413 1.230 0.009 1.00 87.50 284 TRP A O 1
ATOM 2314 N N . ILE A 1 285 ? 2.466 1.546 1.075 1.00 87.06 285 ILE A N 1
ATOM 2315 C CA . ILE A 1 285 ? 2.682 2.971 1.357 1.00 87.06 285 ILE A CA 1
ATOM 2316 C C . ILE A 1 285 ? 3.762 3.195 2.429 1.00 87.06 285 ILE A C 1
ATOM 2318 O O . ILE A 1 285 ? 4.542 4.150 2.348 1.00 87.06 285 ILE A O 1
ATOM 2322 N N . ARG A 1 286 ? 3.894 2.268 3.393 1.00 86.44 286 ARG A N 1
ATOM 2323 C CA . ARG A 1 286 ? 4.968 2.287 4.399 1.00 86.44 286 ARG A CA 1
ATOM 2324 C C . ARG A 1 286 ? 6.348 2.103 3.772 1.00 86.44 286 ARG A C 1
ATOM 2326 O O . ARG A 1 286 ? 7.292 2.758 4.209 1.00 86.44 286 ARG A O 1
ATOM 2333 N N . SER A 1 287 ? 6.483 1.239 2.762 1.00 81.81 287 SER A N 1
ATOM 2334 C CA . SER A 1 287 ? 7.775 0.998 2.094 1.00 81.81 287 SER A CA 1
ATOM 2335 C C . SER A 1 287 ? 8.379 2.280 1.494 1.00 81.81 287 SER A C 1
ATOM 2337 O O . SER A 1 287 ? 9.597 2.450 1.468 1.00 81.81 287 SER A O 1
ATOM 2339 N N . ARG A 1 288 ? 7.522 3.229 1.096 1.00 80.25 288 ARG A N 1
ATOM 2340 C CA . ARG A 1 288 ? 7.889 4.511 0.475 1.00 80.25 288 ARG A CA 1
ATOM 2341 C C . ARG A 1 288 ? 8.183 5.617 1.479 1.00 80.25 288 ARG A C 1
ATOM 2343 O O . ARG A 1 288 ? 8.744 6.642 1.109 1.00 80.25 288 ARG A O 1
ATOM 2350 N N . ARG A 1 289 ? 7.897 5.397 2.763 1.00 75.50 289 ARG A N 1
ATOM 2351 C CA . ARG A 1 289 ? 8.180 6.369 3.825 1.00 75.50 289 ARG A CA 1
ATOM 2352 C C . ARG A 1 289 ? 9.677 6.662 3.979 1.00 75.50 289 ARG A C 1
ATOM 2354 O O . ARG A 1 289 ? 10.053 7.773 4.329 1.00 75.50 289 ARG A O 1
ATOM 2361 N N . HIS A 1 290 ? 10.549 5.697 3.680 1.00 64.50 290 HIS A N 1
ATOM 2362 C CA . HIS A 1 290 ? 11.997 5.933 3.709 1.00 64.50 290 HIS A CA 1
ATOM 2363 C C . HIS A 1 290 ? 12.445 7.013 2.712 1.00 64.50 290 HIS A C 1
ATOM 2365 O O . HIS A 1 290 ? 13.422 7.704 2.988 1.00 64.50 290 HIS A O 1
ATOM 2371 N N . LYS A 1 291 ? 11.728 7.194 1.590 1.00 62.72 291 LYS A N 1
ATOM 2372 C CA . LYS A 1 291 ? 12.010 8.280 0.640 1.00 62.72 291 LYS A CA 1
ATOM 2373 C C . LYS A 1 291 ? 11.661 9.642 1.229 1.00 62.72 291 LYS A C 1
ATOM 2375 O O . LYS A 1 291 ? 12.513 10.516 1.206 1.00 62.72 291 LYS A O 1
ATOM 2380 N N . GLU A 1 292 ? 10.477 9.779 1.821 1.00 64.50 292 GLU A N 1
ATOM 2381 C CA . GLU A 1 292 ? 10.034 11.002 2.510 1.00 64.50 292 GLU A CA 1
ATOM 2382 C C . GLU A 1 292 ? 10.976 11.365 3.668 1.00 64.50 292 GLU A C 1
ATOM 2384 O O . GLU A 1 292 ? 11.476 12.480 3.734 1.00 64.50 292 GLU A O 1
ATOM 2389 N N . ALA A 1 293 ? 11.320 10.406 4.534 1.00 59.59 293 ALA A N 1
ATOM 2390 C CA . ALA A 1 293 ? 12.259 10.647 5.633 1.00 59.59 293 ALA A CA 1
ATOM 2391 C C . ALA A 1 293 ? 13.665 11.038 5.134 1.00 59.59 293 ALA A C 1
ATOM 2393 O O . ALA A 1 293 ? 14.318 11.896 5.725 1.00 59.59 293 ALA A O 1
ATOM 2394 N N . GLY A 1 294 ? 14.127 10.423 4.039 1.00 57.81 294 GLY A N 1
ATOM 2395 C CA . GLY A 1 294 ? 15.388 10.779 3.393 1.00 57.81 294 GLY A CA 1
ATOM 2396 C C . GLY A 1 294 ? 15.351 12.141 2.695 1.00 57.81 294 GLY A C 1
ATOM 2397 O O . GLY A 1 294 ? 16.368 12.825 2.677 1.00 57.81 294 GLY A O 1
ATOM 2398 N N . GLN A 1 295 ? 14.204 12.543 2.143 1.00 58.56 295 GLN A N 1
ATOM 2399 C CA . GLN A 1 295 ? 13.990 13.852 1.529 1.00 58.56 295 GLN A CA 1
ATOM 2400 C C . GLN A 1 295 ? 13.970 14.959 2.590 1.00 58.56 295 GLN A C 1
ATOM 2402 O O . GLN A 1 295 ? 14.774 15.880 2.495 1.00 58.56 295 GLN A O 1
ATOM 2407 N N . LEU A 1 296 ? 13.178 14.799 3.655 1.00 59.06 296 LEU A N 1
ATOM 2408 C CA . LEU A 1 296 ? 13.128 15.731 4.789 1.00 59.06 296 LEU A CA 1
ATOM 2409 C C . LEU A 1 296 ? 14.516 15.946 5.410 1.00 59.06 296 LEU A C 1
ATOM 2411 O O . LEU A 1 296 ? 14.921 17.074 5.673 1.00 59.06 296 LEU A O 1
ATOM 2415 N N . SER A 1 297 ? 15.296 14.870 5.563 1.00 58.16 297 SER A N 1
ATOM 2416 C CA . SER A 1 297 ? 16.668 14.965 6.069 1.00 58.16 297 SER A CA 1
ATOM 2417 C C . SER A 1 297 ? 17.615 15.736 5.140 1.00 58.16 297 SER A C 1
ATOM 2419 O O . SER A 1 297 ? 18.559 16.342 5.639 1.00 58.16 297 SER A O 1
ATOM 2421 N N . ARG A 1 298 ? 17.415 15.700 3.813 1.00 56.12 298 ARG A N 1
ATOM 2422 C CA . ARG A 1 298 ? 18.220 16.471 2.841 1.00 56.12 298 ARG A CA 1
ATOM 2423 C C . ARG A 1 298 ? 17.801 17.934 2.780 1.00 56.12 298 ARG A C 1
ATOM 2425 O O . ARG A 1 298 ? 18.643 18.787 2.540 1.00 56.12 298 ARG A O 1
ATOM 2432 N N . GLU A 1 299 ? 16.523 18.207 3.018 1.00 61.97 299 GLU A N 1
ATOM 2433 C CA . GLU A 1 299 ? 15.950 19.554 3.105 1.00 61.97 299 GLU A CA 1
ATOM 2434 C C . GLU A 1 299 ? 16.289 20.251 4.439 1.00 61.97 299 GLU A C 1
ATOM 2436 O O . GLU A 1 299 ? 15.820 21.354 4.700 1.00 61.97 299 GLU A O 1
ATOM 2441 N N . GLY A 1 300 ? 17.107 19.628 5.300 1.00 46.66 300 GLY A N 1
ATOM 2442 C CA . GLY A 1 300 ? 17.506 20.186 6.596 1.00 46.66 300 GLY A CA 1
ATOM 2443 C C . GLY A 1 300 ? 16.385 20.187 7.640 1.00 46.66 300 GLY A C 1
ATOM 2444 O O . GLY A 1 300 ? 16.576 20.680 8.752 1.00 46.66 300 GLY A O 1
ATOM 2445 N N . LEU A 1 301 ? 15.229 19.604 7.315 1.00 55.41 301 LEU A N 1
ATOM 2446 C CA . LEU A 1 301 ? 14.113 19.434 8.230 1.00 55.41 301 LEU A CA 1
ATOM 2447 C C . LEU A 1 301 ? 14.438 18.274 9.175 1.00 55.41 301 LEU A C 1
ATOM 2449 O O . LEU A 1 301 ? 14.303 17.092 8.844 1.00 55.41 301 LEU A O 1
ATOM 2453 N N . LEU A 1 302 ? 14.880 18.615 10.384 1.00 47.53 302 LEU A N 1
ATOM 2454 C CA . LEU A 1 302 ? 14.960 17.661 11.481 1.00 47.53 302 LEU A CA 1
ATOM 2455 C C . LEU A 1 302 ? 13.549 17.141 11.764 1.00 47.53 302 LEU A C 1
ATOM 2457 O O . LEU A 1 302 ? 12.671 17.884 12.197 1.00 47.53 302 LEU A O 1
ATOM 2461 N N . LEU A 1 303 ? 13.333 15.842 11.540 1.00 53.72 303 LEU A N 1
ATOM 2462 C CA . LEU A 1 303 ? 12.190 15.150 12.124 1.00 53.72 303 LEU A CA 1
ATOM 2463 C C . LEU A 1 303 ? 12.310 15.304 13.637 1.00 53.72 303 LEU A C 1
ATOM 2465 O O . LEU A 1 303 ? 13.159 14.655 14.250 1.00 53.72 303 LEU A O 1
ATOM 2469 N N . ASP A 1 304 ? 11.472 16.178 14.189 1.00 45.97 304 ASP A N 1
ATOM 2470 C CA . ASP A 1 304 ? 11.512 16.634 15.573 1.00 45.97 304 ASP A CA 1
ATOM 2471 C C . ASP A 1 304 ? 11.811 15.466 16.525 1.00 45.97 304 ASP A C 1
ATOM 2473 O O . ASP A 1 304 ? 11.209 14.380 16.420 1.00 45.97 304 ASP A O 1
ATOM 2477 N N . MET A 1 305 ? 12.800 15.636 17.409 1.00 42.72 305 MET A N 1
ATOM 2478 C CA . MET A 1 305 ? 13.203 14.557 18.307 1.00 42.72 305 MET A CA 1
ATOM 2479 C C . MET A 1 305 ? 11.999 14.163 19.157 1.00 42.72 305 MET A C 1
ATOM 2481 O O . MET A 1 305 ? 11.418 14.977 19.873 1.00 42.72 305 MET A O 1
ATOM 2485 N N . ALA A 1 306 ? 11.594 12.896 19.055 1.00 45.44 306 ALA A N 1
ATOM 2486 C CA . ALA A 1 306 ? 10.391 12.420 19.715 1.00 45.44 306 ALA A CA 1
ATOM 2487 C C . ALA A 1 306 ? 10.537 12.588 21.236 1.00 45.44 306 ALA A C 1
ATOM 2489 O O . ALA A 1 306 ? 11.266 11.817 21.872 1.00 45.44 306 ALA A O 1
ATOM 2490 N N . LYS A 1 307 ? 9.818 13.569 21.801 1.00 47.97 307 LYS A N 1
ATOM 2491 C CA . LYS A 1 307 ? 9.796 13.884 23.237 1.00 47.97 307 LYS A CA 1
ATOM 2492 C C . LYS A 1 307 ? 9.503 12.622 24.069 1.00 47.97 307 LYS A C 1
ATOM 2494 O O . LYS A 1 307 ? 9.020 11.597 23.561 1.00 47.97 307 LYS A O 1
ATOM 2499 N N . ARG A 1 308 ? 9.876 12.634 25.355 1.00 46.28 308 ARG A N 1
ATOM 2500 C CA . ARG A 1 308 ? 9.521 11.541 26.284 1.00 46.28 308 ARG A CA 1
ATOM 2501 C C . ARG A 1 308 ? 7.999 11.335 26.268 1.00 46.28 308 ARG A C 1
ATOM 2503 O O . ARG A 1 308 ? 7.262 12.270 25.975 1.00 46.28 308 ARG A O 1
ATOM 2510 N N . SER A 1 309 ? 7.564 10.094 26.511 1.00 49.84 309 SER A N 1
ATOM 2511 C CA . SER A 1 309 ? 6.133 9.758 26.589 1.00 49.84 309 SER A CA 1
ATOM 2512 C C . SER A 1 309 ? 5.442 10.735 27.532 1.00 49.84 309 SER A C 1
ATOM 2514 O O . SER A 1 309 ? 5.927 10.923 28.646 1.00 49.84 309 SER A O 1
ATOM 2516 N N . VAL A 1 310 ? 4.340 11.339 27.092 1.00 70.62 310 VAL A N 1
ATOM 2517 C CA . VAL A 1 310 ? 3.533 12.230 27.946 1.00 70.62 310 VAL A CA 1
ATOM 2518 C C . VAL A 1 310 ? 2.693 11.402 28.931 1.00 70.62 310 VAL A C 1
ATOM 2520 O O . VAL A 1 310 ? 2.251 11.902 29.959 1.00 70.62 310 VAL A O 1
ATOM 2523 N N . TYR A 1 311 ? 2.547 10.100 28.659 1.00 60.50 311 TYR A N 1
ATOM 2524 C CA . TYR A 1 311 ? 1.838 9.143 29.504 1.00 60.50 311 TYR A CA 1
ATOM 2525 C C . TYR A 1 311 ? 2.813 8.308 30.356 1.00 60.50 311 TYR A C 1
ATOM 2527 O O . TYR A 1 311 ? 3.827 7.841 29.810 1.00 60.50 311 TYR A O 1
ATOM 2535 N N . PRO A 1 312 ? 2.520 8.070 31.652 1.00 46.91 312 PRO A N 1
ATOM 2536 C CA . PRO A 1 312 ? 3.339 7.232 32.530 1.00 46.91 312 PRO A CA 1
ATOM 2537 C C . PRO A 1 312 ? 3.498 5.799 32.000 1.00 46.91 312 PRO A C 1
ATOM 2539 O O . PRO A 1 312 ? 2.592 5.230 31.390 1.00 46.91 312 PRO A O 1
ATOM 2542 N N . SER A 1 313 ? 4.656 5.181 32.247 1.00 42.59 313 SER A N 1
ATOM 2543 C CA . SER A 1 313 ? 4.929 3.784 31.872 1.00 42.59 313 SER A CA 1
ATOM 2544 C C . SER A 1 313 ? 4.244 2.756 32.783 1.00 42.59 313 SER A C 1
ATOM 2546 O O . SER A 1 313 ? 4.241 1.574 32.452 1.00 42.59 313 SER A O 1
ATOM 2548 N N . SER A 1 314 ? 3.673 3.187 33.908 1.00 36.16 314 SER A N 1
ATOM 2549 C CA . SER A 1 314 ? 3.177 2.336 34.997 1.00 36.16 314 SER A CA 1
ATOM 2550 C C . SER A 1 314 ? 1.726 1.854 34.856 1.00 36.16 314 SER A C 1
ATOM 2552 O O . SER A 1 314 ? 1.280 1.083 35.694 1.00 36.16 314 SER A O 1
ATOM 2554 N N . SER A 1 315 ? 0.987 2.240 33.811 1.00 36.22 315 SER A N 1
ATOM 2555 C CA . SER A 1 315 ? -0.423 1.839 33.625 1.00 36.22 315 SER A CA 1
ATOM 2556 C C . SER A 1 315 ? -0.645 0.696 32.624 1.00 36.22 315 SER A C 1
ATOM 2558 O O . SER A 1 315 ? -1.785 0.327 32.354 1.00 36.22 315 SER A O 1
ATOM 2560 N N . TRP A 1 316 ? 0.419 0.120 32.054 1.00 44.47 316 TRP A N 1
ATOM 2561 C CA . TRP A 1 316 ? 0.322 -0.840 30.938 1.00 44.47 316 TRP A CA 1
ATOM 2562 C C . TRP A 1 316 ? 0.405 -2.316 31.359 1.00 44.47 316 TRP A C 1
ATOM 2564 O O . TRP A 1 316 ? 0.532 -3.191 30.502 1.00 44.47 316 TRP A O 1
ATOM 2574 N N . THR A 1 317 ? 0.332 -2.589 32.664 1.00 35.75 317 THR A N 1
ATOM 2575 C CA . THR A 1 317 ? 0.288 -3.931 33.263 1.00 35.75 317 THR A CA 1
ATOM 2576 C C . THR A 1 317 ? -0.722 -3.958 34.410 1.00 35.75 317 THR A C 1
ATOM 2578 O O . THR A 1 317 ? -0.362 -3.725 35.558 1.00 35.75 317 THR A O 1
ATOM 2581 N N . ALA A 1 318 ? -1.985 -4.204 34.079 1.00 28.12 318 ALA A N 1
ATOM 2582 C CA . ALA A 1 318 ? -3.056 -4.654 34.973 1.00 28.12 318 ALA A CA 1
ATOM 2583 C C . ALA A 1 318 ? -4.217 -5.053 34.042 1.00 28.12 318 ALA A C 1
ATOM 2585 O O . ALA A 1 318 ? -4.662 -4.222 33.257 1.00 28.12 318 ALA A O 1
ATOM 2586 N N . GLU A 1 319 ? -4.703 -6.279 33.932 1.00 27.72 319 GLU A N 1
ATOM 2587 C CA . GLU A 1 319 ? -4.535 -7.549 34.637 1.00 27.72 319 GLU A CA 1
ATOM 2588 C C . GLU A 1 319 ? -4.585 -8.664 33.569 1.00 27.72 319 GLU A C 1
ATOM 2590 O O . GLU A 1 319 ? -4.926 -8.393 32.413 1.00 27.72 319 GLU A O 1
ATOM 2595 N N . LEU A 1 320 ? -4.158 -9.866 33.962 1.00 31.12 320 LEU A N 1
ATOM 2596 C CA . LEU A 1 320 ? -4.062 -11.100 33.167 1.00 31.12 320 LEU A CA 1
ATOM 2597 C C . LEU A 1 320 ? -5.296 -11.423 32.311 1.00 31.12 320 LEU A C 1
ATOM 2599 O O . LEU A 1 320 ? -6.431 -11.217 32.797 1.00 31.12 320 LEU A O 1
#

Mean predicted aligned error: 10.23 Å